Protein AF-A0A965M3N8-F1 (afdb_monomer_lite)

Sequence (313 aa):
MDSIKENFLVLLLSALACWLVLGLQQLGVPPVPASGLITFVLVVTLSFLNIGSACGPGIMCGSFAGMTLLSDLLPNVPGPTFSLKWVAASLCLSFTAGGVYLLIQLLSAKYPRRMLNGYGGKLGATAFLASLLCTLMTSPFLVGGPDPITVAIQDFIHSPSFGLSLNAFAMSMVASATGAVIPLFFAGKELFLIPLPLRQNSIYQLTANSRVIGTALWGLCVGGPLLLIPQVGGVMASSWYMGTFVSMTALELSSPLMFRLLAGLMAPWVLMLLRIPFDGLGGLLGLAALLSVCVVRRMESLWPQNRQFFYRL

pLDDT: mean 81.98, std 15.73, range [37.0, 97.56]

Structure (mmCIF, N/CA/C/O backbone):
data_AF-A0A965M3N8-F1
#
_entry.id   AF-A0A965M3N8-F1
#
loop_
_atom_site.group_PDB
_atom_site.id
_atom_site.type_symbol
_atom_site.label_atom_id
_atom_site.label_alt_id
_atom_site.label_comp_id
_atom_site.label_asym_id
_atom_site.label_entity_id
_atom_site.label_seq_id
_atom_site.pdbx_PDB_ins_code
_atom_site.Cartn_x
_atom_site.Cartn_y
_atom_site.Cartn_z
_atom_site.occupancy
_atom_site.B_iso_or_equiv
_atom_site.auth_seq_id
_atom_site.auth_comp_id
_atom_site.auth_asym_id
_atom_site.auth_atom_id
_atom_site.pdbx_PDB_model_num
ATOM 1 N N . MET A 1 1 ? -31.272 6.971 -6.627 1.00 47.53 1 MET A N 1
ATOM 2 C CA . MET A 1 1 ? -30.418 7.505 -7.714 1.00 47.53 1 MET A CA 1
ATOM 3 C C . MET A 1 1 ? -29.057 7.991 -7.216 1.00 47.53 1 MET A C 1
ATOM 5 O O . MET A 1 1 ? -28.115 7.955 -7.998 1.00 47.53 1 MET A O 1
ATOM 9 N N . ASP A 1 2 ? -28.911 8.360 -5.939 1.00 68.31 2 ASP A N 1
ATOM 10 C CA . ASP A 1 2 ? -27.661 8.952 -5.428 1.00 68.31 2 ASP A CA 1
ATOM 11 C C . ASP A 1 2 ? -26.503 7.952 -5.270 1.00 68.31 2 ASP A C 1
ATOM 13 O O . ASP A 1 2 ? -25.370 8.274 -5.611 1.00 68.31 2 ASP A O 1
ATOM 17 N N . SER A 1 3 ? -26.788 6.696 -4.902 1.00 77.31 3 SER A N 1
ATOM 18 C CA . SER A 1 3 ? -25.748 5.663 -4.736 1.00 77.31 3 SER A CA 1
ATOM 19 C C . SER A 1 3 ? -25.010 5.306 -6.037 1.00 77.31 3 SER A C 1
ATOM 21 O O . SER A 1 3 ? -23.814 5.039 -6.007 1.00 77.31 3 SER A O 1
ATOM 23 N N . ILE A 1 4 ? -25.678 5.338 -7.198 1.00 82.69 4 ILE A N 1
ATOM 24 C CA . ILE A 1 4 ? -25.029 5.020 -8.485 1.00 82.69 4 ILE A CA 1
ATOM 25 C C . ILE A 1 4 ? -24.039 6.123 -8.871 1.00 82.69 4 ILE A C 1
ATOM 27 O O . ILE A 1 4 ? -22.923 5.824 -9.292 1.00 82.69 4 ILE A O 1
ATOM 31 N N . LYS A 1 5 ? -24.431 7.393 -8.695 1.00 85.19 5 LYS A N 1
ATOM 32 C CA . LYS A 1 5 ? -23.559 8.544 -8.966 1.00 85.19 5 LYS A CA 1
ATOM 33 C C . LYS A 1 5 ? -22.337 8.542 -8.047 1.00 85.19 5 LYS A C 1
ATOM 35 O O . LYS A 1 5 ? -21.231 8.785 -8.517 1.00 85.19 5 LYS A O 1
ATOM 40 N N . GLU A 1 6 ? -22.530 8.224 -6.768 1.00 84.31 6 GLU A N 1
ATOM 41 C CA . GLU A 1 6 ? -21.439 8.133 -5.795 1.00 84.31 6 GLU A CA 1
ATOM 42 C C . GLU A 1 6 ? -20.470 6.987 -6.122 1.00 84.31 6 GLU A C 1
ATOM 44 O O . GLU A 1 6 ? -19.261 7.204 -6.172 1.00 84.31 6 GLU A O 1
ATOM 49 N N . ASN A 1 7 ? -20.984 5.797 -6.448 1.00 88.75 7 ASN A N 1
ATOM 50 C CA . ASN A 1 7 ? -20.148 4.663 -6.852 1.00 88.75 7 ASN A CA 1
ATOM 51 C C . ASN A 1 7 ? -19.337 4.980 -8.117 1.00 88.75 7 ASN A C 1
ATOM 53 O O . ASN A 1 7 ? -18.146 4.682 -8.186 1.00 88.75 7 ASN A O 1
ATOM 57 N N . PHE A 1 8 ? -19.966 5.617 -9.108 1.00 90.44 8 PHE A N 1
ATOM 58 C CA . PHE A 1 8 ? -19.284 6.018 -10.336 1.00 90.44 8 PHE A CA 1
ATOM 59 C C . PHE A 1 8 ? -18.170 7.037 -10.064 1.00 90.44 8 PHE A C 1
ATOM 61 O O . PHE A 1 8 ? -17.061 6.892 -10.575 1.00 90.44 8 PHE A O 1
ATOM 68 N N . LEU A 1 9 ? -18.430 8.024 -9.201 1.00 90.62 9 LEU A N 1
ATOM 69 C CA . LEU A 1 9 ? -17.431 9.006 -8.787 1.00 90.62 9 LEU A CA 1
ATOM 70 C C . LEU A 1 9 ? -16.237 8.345 -8.081 1.00 90.62 9 LEU A C 1
ATOM 72 O O . LEU A 1 9 ? -15.091 8.647 -8.406 1.00 90.62 9 LEU A O 1
ATOM 76 N N . VAL A 1 10 ? -16.490 7.419 -7.154 1.00 89.75 10 VAL A N 1
ATOM 77 C CA . VAL A 1 10 ? -15.442 6.665 -6.447 1.00 89.75 10 VAL A CA 1
ATOM 78 C C . VAL A 1 10 ? -14.573 5.867 -7.419 1.00 89.75 10 VAL A C 1
ATOM 80 O O . VAL A 1 10 ? -13.349 5.877 -7.288 1.00 89.75 10 VAL A O 1
ATOM 83 N N . LEU A 1 11 ? -15.184 5.208 -8.408 1.00 93.06 11 LEU A N 1
ATOM 84 C CA . LEU A 1 11 ? -14.458 4.468 -9.440 1.00 93.06 11 LEU A CA 1
ATOM 85 C C . LEU A 1 11 ? -13.547 5.389 -10.255 1.00 93.06 11 LEU A C 1
ATOM 87 O O . LEU A 1 11 ? -12.372 5.070 -10.429 1.00 93.06 11 LEU A O 1
ATOM 91 N N . LEU A 1 12 ? -14.053 6.546 -10.695 1.00 93.62 12 LEU A N 1
ATOM 92 C CA . LEU A 1 12 ? -13.258 7.519 -11.446 1.00 93.62 12 LEU A CA 1
ATOM 93 C C . LEU A 1 12 ? -12.111 8.104 -10.616 1.00 93.62 12 LEU A C 1
ATOM 95 O O . LEU A 1 12 ? -10.997 8.227 -11.116 1.00 93.62 12 LEU A O 1
ATOM 99 N N . LEU A 1 13 ? -12.357 8.440 -9.349 1.00 93.81 13 LEU A N 1
ATOM 100 C CA . LEU A 1 13 ? -11.330 8.986 -8.458 1.00 93.81 13 LEU A CA 1
ATOM 101 C C . LEU A 1 13 ? -10.254 7.953 -8.110 1.00 93.81 13 LEU A C 1
ATOM 103 O O . LEU A 1 13 ? -9.077 8.297 -8.043 1.00 93.81 13 LEU A O 1
ATOM 107 N N . SER A 1 14 ? -10.644 6.691 -7.918 1.00 94.75 14 SER A N 1
ATOM 108 C CA . SER A 1 14 ? -9.704 5.585 -7.721 1.00 94.75 14 SER A CA 1
ATOM 109 C C . SER A 1 14 ? -8.834 5.375 -8.964 1.00 94.75 14 SER A C 1
ATOM 111 O O . SER A 1 14 ? -7.608 5.309 -8.857 1.00 94.75 14 SER A O 1
ATOM 113 N N . ALA A 1 15 ? -9.448 5.376 -10.151 1.00 95.06 15 ALA A N 1
ATOM 114 C CA . ALA A 1 15 ? -8.732 5.270 -11.416 1.00 95.06 15 ALA A CA 1
ATOM 115 C C . ALA A 1 15 ? -7.767 6.449 -11.633 1.00 95.06 15 ALA A C 1
ATOM 117 O O . ALA A 1 15 ? -6.603 6.238 -11.968 1.00 95.06 15 ALA A O 1
ATOM 118 N N . LEU A 1 16 ? -8.213 7.681 -11.366 1.00 95.75 16 LEU A N 1
ATOM 119 C CA . LEU A 1 16 ? -7.374 8.877 -11.446 1.00 95.75 16 LEU A CA 1
ATOM 120 C C . LEU A 1 16 ? -6.175 8.789 -10.494 1.00 95.75 16 LEU A C 1
ATOM 122 O O . LEU A 1 16 ? -5.049 9.062 -10.901 1.00 95.75 16 LEU A O 1
ATOM 126 N N . ALA A 1 17 ? -6.399 8.382 -9.242 1.00 96.56 17 ALA A N 1
ATOM 127 C CA . ALA A 1 17 ? -5.333 8.236 -8.257 1.00 96.56 17 ALA A CA 1
ATOM 128 C C . ALA A 1 17 ? -4.289 7.199 -8.696 1.00 96.56 17 ALA A C 1
ATOM 130 O O . ALA A 1 17 ? -3.091 7.470 -8.626 1.00 96.56 17 ALA A O 1
ATOM 131 N N . CYS A 1 18 ? -4.735 6.044 -9.198 1.00 96.50 18 CYS A N 1
ATOM 132 C CA . CYS A 1 18 ? -3.856 5.010 -9.742 1.00 96.50 18 CYS A CA 1
ATOM 133 C C . CYS A 1 18 ? -3.004 5.551 -10.895 1.00 96.50 18 CYS A C 1
ATOM 135 O O . CYS A 1 18 ? -1.777 5.439 -10.877 1.00 96.50 18 CYS A O 1
ATOM 137 N N . TRP A 1 19 ? -3.649 6.190 -11.872 1.00 94.19 19 TRP A N 1
ATOM 138 C CA . TRP A 1 19 ? -2.983 6.704 -13.062 1.00 94.19 19 TRP A CA 1
ATOM 139 C C . TRP A 1 19 ? -1.952 7.795 -12.743 1.00 94.19 19 TRP A C 1
ATOM 141 O O . TRP A 1 19 ? -0.842 7.773 -13.274 1.00 94.19 19 TRP A O 1
ATOM 151 N N . LEU A 1 20 ? -2.271 8.704 -11.816 1.00 95.44 20 LEU A N 1
ATOM 152 C CA . LEU A 1 20 ? -1.343 9.746 -11.370 1.00 95.44 20 LEU A CA 1
ATOM 153 C C . LEU A 1 20 ? -0.122 9.170 -10.641 1.00 95.44 20 LEU A C 1
ATOM 155 O O . LEU A 1 20 ? 0.991 9.644 -10.862 1.00 95.44 20 LEU A O 1
ATOM 159 N N . VAL A 1 21 ? -0.298 8.140 -9.804 1.00 95.25 21 VAL A N 1
ATOM 160 C CA . VAL A 1 21 ? 0.832 7.480 -9.125 1.00 95.25 21 VAL A CA 1
ATOM 161 C C . VAL A 1 21 ? 1.751 6.785 -10.131 1.00 95.25 21 VAL A C 1
ATOM 163 O O . VAL A 1 21 ? 2.969 6.930 -10.027 1.00 95.25 21 VAL A O 1
ATOM 166 N N . LEU A 1 22 ? 1.189 6.095 -11.129 1.00 92.00 22 LEU A N 1
ATOM 167 C CA . LEU A 1 22 ? 1.971 5.510 -12.223 1.00 92.00 22 LEU A CA 1
ATOM 168 C C . LEU A 1 22 ? 2.739 6.590 -12.996 1.00 92.00 22 LEU A C 1
ATOM 170 O O . LEU A 1 22 ? 3.921 6.413 -13.284 1.00 92.00 22 LEU A O 1
ATOM 174 N N . GLY A 1 23 ? 2.096 7.726 -13.285 1.00 90.50 23 GLY A N 1
ATOM 175 C CA . GLY A 1 23 ? 2.729 8.871 -13.943 1.00 90.50 23 GLY A CA 1
ATOM 176 C C . GLY A 1 23 ? 3.897 9.454 -13.142 1.00 90.50 23 GLY A C 1
ATOM 177 O O . GLY A 1 23 ? 4.969 9.673 -13.700 1.00 90.50 23 GLY A O 1
ATOM 178 N N . LEU A 1 24 ? 3.740 9.643 -11.826 1.00 91.81 24 LEU A N 1
ATOM 179 C CA . LEU A 1 24 ? 4.826 10.119 -10.958 1.00 91.81 24 LEU A CA 1
ATOM 180 C C . LEU A 1 24 ? 6.006 9.143 -10.898 1.00 91.81 24 LEU A C 1
ATOM 182 O O . LEU A 1 24 ? 7.155 9.581 -10.865 1.00 91.81 24 LEU A O 1
ATOM 186 N N . GLN A 1 25 ? 5.747 7.836 -10.927 1.00 90.31 25 GLN A N 1
ATOM 187 C CA . GLN A 1 25 ? 6.821 6.843 -10.993 1.00 90.31 25 GLN A CA 1
ATOM 188 C C . GLN A 1 25 ? 7.614 6.929 -12.297 1.00 90.31 25 GLN A C 1
ATOM 190 O O . GLN A 1 25 ? 8.834 6.791 -12.263 1.00 90.31 25 GLN A O 1
ATOM 195 N N . GLN A 1 26 ? 6.966 7.238 -13.427 1.00 85.62 26 GLN A N 1
ATOM 196 C CA . GLN A 1 26 ? 7.683 7.502 -14.685 1.00 85.62 26 GLN A CA 1
ATOM 197 C C . GLN A 1 26 ? 8.581 8.745 -14.602 1.00 85.62 26 GLN A C 1
ATOM 199 O O . GLN A 1 26 ? 9.580 8.829 -15.310 1.00 85.62 26 GLN A O 1
ATOM 204 N N . LEU A 1 27 ? 8.259 9.692 -13.716 1.00 88.19 27 LEU A N 1
ATOM 205 C CA . LEU A 1 27 ? 9.095 10.859 -13.420 1.00 88.19 27 LEU A CA 1
ATOM 206 C C . LEU A 1 27 ? 10.199 10.564 -12.386 1.00 88.19 27 LEU A C 1
ATOM 208 O O . LEU A 1 27 ? 10.888 11.483 -11.949 1.00 88.19 27 LEU A O 1
ATOM 212 N N . GLY A 1 28 ? 10.372 9.302 -11.978 1.00 87.56 28 GLY A N 1
ATOM 213 C CA . GLY A 1 28 ? 11.402 8.876 -11.028 1.00 87.56 28 GLY A CA 1
ATOM 214 C C . GLY A 1 28 ? 11.024 9.046 -9.556 1.00 87.56 28 GLY A C 1
ATOM 215 O O . GLY A 1 28 ? 11.871 8.851 -8.684 1.00 87.56 28 GLY A O 1
ATOM 216 N N . VAL A 1 29 ? 9.770 9.392 -9.245 1.00 89.31 29 VAL A N 1
ATOM 217 C CA . VAL A 1 29 ? 9.309 9.471 -7.853 1.00 89.31 29 VAL A CA 1
ATOM 218 C C . VAL A 1 29 ? 9.100 8.051 -7.309 1.00 89.31 29 VAL A C 1
ATOM 220 O O . VAL A 1 29 ? 8.338 7.287 -7.904 1.00 89.31 29 VAL A O 1
ATOM 223 N N . PRO A 1 30 ? 9.704 7.676 -6.166 1.00 89.00 30 PRO A N 1
ATOM 224 C CA . PRO A 1 30 ? 9.515 6.341 -5.604 1.00 89.00 30 PRO A CA 1
ATOM 225 C C . PRO A 1 30 ? 8.036 6.032 -5.275 1.00 89.00 30 PRO A C 1
ATOM 227 O O . PRO A 1 30 ? 7.276 6.949 -4.943 1.00 89.00 30 PRO A O 1
ATOM 230 N N . PRO A 1 31 ? 7.602 4.755 -5.284 1.00 89.44 31 PRO A N 1
ATOM 231 C CA . PRO A 1 31 ? 6.178 4.403 -5.184 1.00 89.44 31 PRO A CA 1
ATOM 232 C C . PRO A 1 31 ? 5.471 4.897 -3.911 1.00 89.44 31 PRO A C 1
ATOM 234 O O . PRO A 1 31 ? 4.352 5.408 -3.973 1.00 89.44 31 PRO A O 1
ATOM 237 N N . VAL A 1 32 ? 6.127 4.792 -2.749 1.00 90.00 32 VAL A N 1
ATOM 238 C CA . VAL A 1 32 ? 5.565 5.207 -1.449 1.00 90.00 32 VAL A CA 1
ATOM 239 C C . VAL A 1 32 ? 5.284 6.716 -1.384 1.00 90.00 32 VAL A C 1
ATOM 241 O O . VAL A 1 32 ? 4.132 7.078 -1.128 1.00 90.00 32 VAL A O 1
ATOM 244 N N . PRO A 1 33 ? 6.260 7.619 -1.628 1.00 89.44 33 PRO A N 1
ATOM 245 C CA . PRO A 1 33 ? 5.987 9.053 -1.628 1.00 89.44 33 PRO A CA 1
ATOM 246 C C . PRO A 1 33 ? 5.033 9.466 -2.755 1.00 89.44 33 PRO A C 1
ATOM 248 O O . PRO A 1 33 ? 4.209 10.347 -2.522 1.00 89.44 33 PRO A O 1
ATOM 251 N N . ALA A 1 34 ? 5.064 8.811 -3.925 1.00 91.44 34 ALA A N 1
ATOM 252 C CA . ALA A 1 34 ? 4.098 9.067 -4.995 1.00 91.44 34 ALA A CA 1
ATOM 253 C C . ALA A 1 34 ? 2.655 8.778 -4.538 1.00 91.44 34 ALA A C 1
ATOM 255 O O . ALA A 1 34 ? 1.784 9.643 -4.642 1.00 91.44 34 ALA A O 1
ATOM 256 N N . SER A 1 35 ? 2.406 7.597 -3.958 1.00 92.88 35 SER A N 1
ATOM 257 C CA . SER A 1 35 ? 1.087 7.236 -3.420 1.00 92.88 35 SER A CA 1
ATOM 258 C C . SER A 1 35 ? 0.654 8.157 -2.277 1.00 92.88 35 SER A C 1
ATOM 260 O O . SER A 1 35 ? -0.496 8.604 -2.250 1.00 92.88 35 SER A O 1
ATOM 262 N N . GLY A 1 36 ? 1.563 8.466 -1.345 1.00 91.06 36 GLY A N 1
ATOM 263 C CA . GLY A 1 36 ? 1.293 9.382 -0.234 1.00 91.06 36 GLY A CA 1
ATOM 264 C C . GLY A 1 36 ? 0.896 10.779 -0.716 1.00 91.06 36 GLY A C 1
ATOM 265 O O . GLY A 1 36 ? -0.128 11.305 -0.283 1.00 91.06 36 GLY A O 1
ATOM 266 N N . LEU A 1 37 ? 1.649 11.341 -1.667 1.00 92.31 37 LEU A N 1
ATOM 267 C CA . LEU A 1 37 ? 1.391 12.659 -2.244 1.00 92.31 37 LEU A CA 1
ATOM 268 C C . LEU A 1 37 ? 0.038 12.716 -2.961 1.00 92.31 37 LEU A C 1
ATOM 270 O O . LEU A 1 37 ? -0.777 13.580 -2.647 1.00 92.31 37 LEU A O 1
ATOM 274 N N . ILE A 1 38 ? -0.223 11.786 -3.887 1.00 95.12 38 ILE A N 1
ATOM 275 C CA . ILE A 1 38 ? -1.474 11.772 -4.661 1.00 95.12 38 ILE A CA 1
ATOM 276 C C . ILE A 1 38 ? -2.685 11.576 -3.751 1.00 95.12 38 ILE A C 1
ATOM 278 O O . ILE A 1 38 ? -3.679 12.289 -3.892 1.00 95.12 38 ILE A O 1
ATOM 282 N N . THR A 1 39 ? -2.594 10.665 -2.778 1.00 93.06 39 THR A N 1
ATOM 283 C CA . THR A 1 39 ? -3.678 10.455 -1.808 1.00 93.06 39 THR A CA 1
ATOM 284 C C . THR A 1 39 ? -3.937 11.714 -0.996 1.00 93.06 39 THR A C 1
ATOM 286 O O . THR A 1 39 ? -5.085 12.132 -0.864 1.00 93.06 39 THR A O 1
ATOM 289 N N . PHE A 1 40 ? -2.881 12.334 -0.465 1.00 90.38 40 PHE A N 1
ATOM 290 C CA . PHE A 1 40 ? -3.011 13.543 0.338 1.00 90.38 40 PHE A CA 1
ATOM 291 C C . PHE A 1 40 ? -3.656 14.673 -0.468 1.00 90.38 40 PHE A C 1
ATOM 293 O O . PHE A 1 40 ? -4.681 15.204 -0.048 1.00 90.38 40 PHE A O 1
ATOM 300 N N . VAL A 1 41 ? -3.112 14.985 -1.649 1.00 91.88 41 VAL A N 1
ATOM 301 C CA . VAL A 1 41 ? -3.611 16.066 -2.510 1.00 91.88 41 VAL A CA 1
ATOM 302 C C . VAL A 1 41 ? -5.073 15.831 -2.882 1.00 91.88 41 VAL A C 1
ATOM 304 O O . VAL A 1 41 ? -5.906 16.689 -2.607 1.00 91.88 41 VAL A O 1
ATOM 307 N N . LEU A 1 42 ? -5.421 14.663 -3.432 1.00 91.81 42 LEU A N 1
ATOM 308 C CA . LEU A 1 42 ? -6.787 14.410 -3.898 1.00 91.81 42 LEU A CA 1
ATOM 309 C C . LEU A 1 42 ? -7.810 14.425 -2.755 1.00 91.81 42 LEU A C 1
ATOM 311 O O . LEU A 1 42 ? -8.871 15.032 -2.894 1.00 91.81 42 LEU A O 1
ATOM 315 N N . VAL A 1 43 ? -7.510 13.792 -1.616 1.00 88.00 43 VAL A N 1
ATOM 316 C CA . VAL A 1 43 ? -8.464 13.724 -0.495 1.00 88.00 43 VAL A CA 1
ATOM 317 C C . VAL A 1 43 ? -8.633 15.086 0.176 1.00 88.00 43 VAL A C 1
ATOM 319 O O . VAL A 1 43 ? -9.756 15.454 0.531 1.00 88.00 43 VAL A O 1
ATOM 322 N N . VAL A 1 44 ? -7.557 15.868 0.304 1.00 85.81 44 VAL A N 1
ATOM 323 C CA . VAL A 1 44 ? -7.627 17.239 0.826 1.00 85.81 44 VAL A CA 1
ATOM 324 C C . VAL A 1 44 ? -8.403 18.144 -0.132 1.00 85.81 44 VAL A C 1
ATOM 326 O O . VAL A 1 44 ? -9.324 18.832 0.308 1.00 85.81 44 VAL A O 1
ATOM 329 N N . THR A 1 45 ? -8.119 18.100 -1.438 1.00 87.00 45 THR A N 1
ATOM 330 C CA . THR A 1 45 ? -8.853 18.883 -2.445 1.00 87.00 45 THR A CA 1
ATOM 331 C C . THR A 1 45 ? -10.344 18.554 -2.438 1.00 87.00 45 THR A C 1
ATOM 333 O O . THR A 1 45 ? -11.163 19.467 -2.382 1.00 87.00 45 THR A O 1
ATOM 336 N N . LEU A 1 46 ? -10.725 17.273 -2.423 1.00 84.62 46 LEU A N 1
ATOM 337 C CA . LEU A 1 46 ? -12.140 16.886 -2.354 1.00 84.62 46 LEU A CA 1
ATOM 338 C C . LEU A 1 46 ? -12.809 17.320 -1.051 1.00 84.62 46 LEU A C 1
ATOM 340 O O . LEU A 1 46 ? -13.977 17.708 -1.064 1.00 84.62 46 LEU A O 1
ATOM 344 N N . SER A 1 47 ? -12.067 17.296 0.057 1.00 79.69 47 SER A N 1
ATOM 345 C CA . SER A 1 47 ? -12.558 17.787 1.345 1.00 79.69 47 SER A CA 1
ATOM 346 C C . SER A 1 47 ? -12.832 19.293 1.306 1.00 79.69 47 SER A C 1
ATOM 348 O O . SER A 1 47 ? -13.868 19.724 1.805 1.00 79.69 47 SER A O 1
ATOM 350 N N . PHE A 1 48 ? -11.964 20.085 0.665 1.00 79.94 48 PHE A N 1
ATOM 351 C CA . PHE A 1 48 ? -12.185 21.522 0.456 1.00 79.94 48 PHE A CA 1
ATOM 352 C C . PHE A 1 48 ? -13.339 21.819 -0.504 1.00 79.94 48 PHE A C 1
ATOM 354 O O . PHE A 1 48 ? -14.120 22.735 -0.259 1.00 79.94 48 PHE A O 1
ATOM 361 N N . LEU A 1 49 ? -13.466 21.041 -1.581 1.00 81.25 49 LEU A N 1
ATOM 362 C CA . LEU A 1 49 ? -14.549 21.190 -2.557 1.00 81.25 49 LEU A CA 1
ATOM 363 C C . LEU A 1 49 ? -15.889 20.622 -2.059 1.00 81.25 49 LEU A C 1
ATOM 365 O O . LEU A 1 49 ? -16.907 20.789 -2.726 1.00 81.25 49 LEU A O 1
ATOM 369 N N . ASN A 1 50 ? -15.899 19.957 -0.899 1.00 73.50 50 ASN A N 1
ATOM 370 C CA . ASN A 1 50 ? -17.054 19.269 -0.325 1.00 73.50 50 ASN A CA 1
ATOM 371 C C . ASN A 1 50 ? -17.689 18.238 -1.286 1.00 73.50 50 ASN A C 1
ATOM 373 O O . ASN A 1 50 ? -18.909 18.067 -1.333 1.00 73.50 50 ASN A O 1
ATOM 377 N N . ILE A 1 51 ? -16.852 17.555 -2.075 1.00 70.69 51 ILE A N 1
ATOM 378 C CA . ILE A 1 51 ? -17.279 16.559 -3.064 1.00 70.69 51 ILE A CA 1
ATOM 379 C C . ILE A 1 51 ? -17.084 15.157 -2.483 1.00 70.69 51 ILE A C 1
ATOM 381 O O . ILE A 1 51 ? -15.957 14.735 -2.243 1.00 70.69 51 ILE A O 1
ATOM 385 N N . GLY A 1 52 ? -18.188 14.421 -2.317 1.00 59.50 52 GLY A N 1
ATOM 386 C CA . GLY A 1 52 ? -18.193 12.988 -2.003 1.00 59.50 52 GLY A CA 1
ATOM 387 C C . GLY A 1 52 ? -17.589 12.649 -0.636 1.00 59.50 52 GLY A C 1
ATOM 388 O O . GLY A 1 52 ? -16.396 12.375 -0.517 1.00 59.50 52 GLY A O 1
ATOM 389 N N . SER A 1 53 ? -18.423 12.578 0.404 1.00 59.50 53 SER A N 1
ATOM 390 C CA . SER A 1 53 ? -17.967 12.425 1.794 1.00 59.50 53 SER A CA 1
ATOM 391 C C . SER A 1 53 ? -17.271 11.090 2.121 1.00 59.50 53 SER A C 1
ATOM 393 O O . SER A 1 53 ? -16.671 10.979 3.188 1.00 59.50 53 SER A O 1
ATOM 395 N N . ALA A 1 54 ? -17.265 10.105 1.212 1.00 66.50 54 ALA A N 1
ATOM 396 C CA . ALA A 1 54 ? -16.662 8.781 1.415 1.00 66.50 54 ALA A CA 1
ATOM 397 C C . ALA A 1 54 ? -15.642 8.347 0.335 1.00 66.50 54 ALA A C 1
ATOM 399 O O . ALA A 1 54 ? -15.343 7.158 0.212 1.00 66.50 54 ALA A O 1
ATOM 400 N N . CYS A 1 55 ? -15.078 9.279 -0.446 1.00 84.00 55 CYS A N 1
ATOM 401 C CA . CYS A 1 55 ? -14.189 8.918 -1.564 1.00 84.00 55 CYS A CA 1
ATOM 402 C C . CYS A 1 55 ? -12.735 8.603 -1.163 1.00 84.00 55 CYS A C 1
ATOM 404 O O . CYS A 1 55 ? -12.019 7.960 -1.932 1.00 84.00 55 CYS A O 1
ATOM 406 N N . GLY A 1 56 ? -12.281 9.020 0.027 1.00 88.06 56 GLY A N 1
ATOM 407 C CA . GLY A 1 56 ? -10.879 8.889 0.443 1.00 88.06 56 GLY A CA 1
ATOM 408 C C . GLY A 1 56 ? -10.332 7.458 0.423 1.00 88.06 56 GLY A C 1
ATOM 409 O O . GLY A 1 56 ? -9.270 7.237 -0.161 1.00 88.06 56 GLY A O 1
ATOM 410 N N . PRO A 1 57 ? -11.043 6.458 0.974 1.00 89.06 57 PRO A N 1
ATOM 411 C CA . PRO A 1 57 ? -10.593 5.069 0.908 1.00 89.06 57 PRO A CA 1
ATOM 412 C C . PRO A 1 57 ? -10.484 4.526 -0.527 1.00 89.06 57 PRO A C 1
ATOM 414 O O . PRO A 1 57 ? -9.580 3.741 -0.807 1.00 89.06 57 PRO A O 1
ATOM 417 N N . GLY A 1 58 ? -11.354 4.971 -1.443 1.00 91.19 58 GLY A N 1
ATOM 418 C CA . GLY A 1 58 ? -11.290 4.608 -2.863 1.00 91.19 58 GLY A CA 1
ATOM 419 C C . GLY A 1 58 ? -10.071 5.207 -3.570 1.00 91.19 58 GLY A C 1
ATOM 420 O O . GLY A 1 58 ? -9.386 4.504 -4.315 1.00 91.19 58 GLY A O 1
ATOM 421 N N . ILE A 1 59 ? -9.749 6.473 -3.272 1.00 94.38 59 ILE A N 1
ATOM 422 C CA . ILE A 1 59 ? -8.527 7.146 -3.747 1.00 94.38 59 ILE A CA 1
ATOM 423 C C . ILE A 1 59 ? -7.281 6.423 -3.246 1.00 94.38 59 ILE A C 1
ATOM 425 O O . ILE A 1 59 ? -6.406 6.108 -4.044 1.00 94.38 59 ILE A O 1
ATOM 429 N N . MET A 1 60 ? -7.221 6.119 -1.949 1.00 93.06 60 MET A N 1
ATOM 430 C CA . MET A 1 60 ? -6.088 5.412 -1.348 1.00 93.06 60 MET A CA 1
ATOM 431 C C . MET A 1 60 ? -5.926 3.995 -1.920 1.00 93.06 60 MET A C 1
ATOM 433 O O . MET A 1 60 ? -4.814 3.531 -2.146 1.00 93.06 60 MET A O 1
ATOM 437 N N . CYS A 1 61 ? -7.030 3.292 -2.193 1.00 94.56 61 CYS A N 1
ATOM 438 C CA . CYS A 1 61 ? -6.971 1.992 -2.862 1.00 94.56 61 CYS A CA 1
ATOM 439 C C . CYS A 1 61 ? -6.394 2.119 -4.284 1.00 94.56 61 CYS A C 1
ATOM 441 O O . CYS A 1 61 ? -5.498 1.363 -4.656 1.00 94.56 61 CYS A O 1
ATOM 443 N N . GLY A 1 62 ? -6.847 3.123 -5.042 1.00 96.12 62 GLY A N 1
ATOM 444 C CA . GLY A 1 62 ? -6.332 3.419 -6.378 1.00 96.12 62 GLY A CA 1
ATOM 445 C C . GLY A 1 62 ? -4.850 3.790 -6.366 1.00 96.12 62 GLY A C 1
ATOM 446 O O . GLY A 1 62 ? -4.064 3.224 -7.121 1.00 96.12 62 GLY A O 1
ATOM 447 N N . SER A 1 63 ? -4.434 4.673 -5.456 1.00 96.56 63 SER A N 1
ATOM 448 C CA . SER A 1 63 ? -3.032 5.079 -5.322 1.00 96.56 63 SER A CA 1
ATOM 449 C C . SER A 1 63 ? -2.121 3.896 -4.973 1.00 96.56 63 SER A C 1
ATOM 451 O O . SER A 1 63 ? -1.007 3.814 -5.485 1.00 96.56 63 SER A O 1
ATOM 453 N N . PHE A 1 64 ? -2.595 2.948 -4.154 1.00 95.50 64 PHE A N 1
ATOM 454 C CA . PHE A 1 64 ? -1.849 1.730 -3.838 1.00 95.50 64 PHE A CA 1
ATOM 455 C C . PHE A 1 64 ? -1.726 0.780 -5.016 1.00 95.50 64 PHE A C 1
ATOM 457 O O . PHE A 1 64 ? -0.655 0.205 -5.192 1.00 95.50 64 PHE A O 1
ATOM 464 N N . ALA A 1 65 ? -2.778 0.622 -5.820 1.00 95.88 65 ALA A N 1
ATOM 465 C CA . ALA A 1 65 ? -2.694 -0.159 -7.051 1.00 95.88 65 ALA A CA 1
ATOM 466 C C . ALA A 1 65 ? -1.699 0.492 -8.023 1.00 95.88 65 ALA A C 1
ATOM 468 O O . ALA A 1 65 ? -0.877 -0.195 -8.625 1.00 95.88 65 ALA A O 1
ATOM 469 N N . GLY A 1 66 ? -1.678 1.827 -8.070 1.00 94.31 66 GLY A N 1
ATOM 470 C CA . GLY A 1 66 ? -0.710 2.602 -8.840 1.00 94.31 66 GLY A CA 1
ATOM 471 C C . GLY A 1 66 ? 0.747 2.407 -8.413 1.00 94.31 66 GLY A C 1
ATOM 472 O O . GLY A 1 66 ? 1.632 2.711 -9.200 1.00 94.31 66 GLY A O 1
ATOM 473 N N . MET A 1 67 ? 1.029 1.857 -7.222 1.00 93.69 67 MET A N 1
ATOM 474 C CA . MET A 1 67 ? 2.389 1.459 -6.815 1.00 93.69 67 MET A CA 1
ATOM 475 C C . MET A 1 67 ? 2.925 0.233 -7.571 1.00 93.69 67 MET A C 1
ATOM 477 O O . MET A 1 67 ? 4.051 -0.177 -7.308 1.00 93.69 67 MET A O 1
ATOM 481 N N . THR A 1 68 ? 2.129 -0.363 -8.465 1.00 92.88 68 THR A N 1
ATOM 482 C CA . THR A 1 68 ? 2.570 -1.481 -9.302 1.00 92.88 68 THR A CA 1
ATOM 483 C C . THR A 1 68 ? 3.664 -1.032 -10.260 1.00 92.88 68 THR A C 1
ATOM 485 O O . THR A 1 68 ? 3.465 -0.085 -11.024 1.00 92.88 68 THR A O 1
ATOM 488 N N . LEU A 1 69 ? 4.798 -1.730 -10.258 1.00 87.69 69 LEU A N 1
ATOM 489 C CA . LEU A 1 69 ? 5.862 -1.496 -11.222 1.00 87.69 69 LEU A CA 1
ATOM 490 C C . LEU A 1 69 ? 5.389 -1.962 -12.598 1.00 87.69 69 LEU A C 1
ATOM 492 O O . LEU A 1 69 ? 5.163 -3.144 -12.845 1.00 87.69 69 LEU A O 1
ATOM 496 N N . LEU A 1 70 ? 5.217 -1.018 -13.525 1.00 77.44 70 LEU A N 1
ATOM 497 C CA . LEU A 1 70 ? 4.703 -1.354 -14.853 1.00 77.44 70 LEU A CA 1
ATOM 498 C C . LEU A 1 70 ? 5.692 -2.197 -15.681 1.00 77.44 70 LEU A C 1
ATOM 500 O O . LEU A 1 70 ? 5.277 -2.826 -16.651 1.00 77.44 70 LEU A O 1
ATOM 504 N N . SER A 1 71 ? 6.972 -2.246 -15.288 1.00 72.06 71 SER A N 1
ATOM 505 C CA . SER A 1 71 ? 7.946 -3.215 -15.810 1.00 72.06 71 SER A CA 1
ATOM 506 C C . SER A 1 71 ? 7.466 -4.651 -15.638 1.00 72.06 71 SER A C 1
ATOM 508 O O . SER A 1 71 ? 7.679 -5.469 -16.523 1.00 72.06 71 SER A O 1
ATOM 510 N N . ASP A 1 72 ? 6.755 -4.937 -14.551 1.00 68.94 72 ASP A N 1
ATOM 511 C CA . ASP A 1 72 ? 6.317 -6.291 -14.215 1.00 68.94 72 ASP A CA 1
ATOM 512 C C . ASP A 1 72 ? 5.039 -6.648 -14.986 1.00 68.94 72 ASP A C 1
ATOM 514 O O . ASP A 1 72 ? 4.790 -7.805 -15.316 1.00 68.94 72 ASP A O 1
ATOM 518 N N . LEU A 1 73 ? 4.255 -5.629 -15.356 1.00 67.19 73 LEU A N 1
ATOM 519 C CA . LEU A 1 73 ? 3.092 -5.758 -16.236 1.00 67.19 73 LEU A CA 1
ATOM 520 C C . LEU A 1 73 ? 3.474 -5.855 -17.723 1.00 67.19 73 LEU A C 1
ATOM 522 O O . LEU A 1 73 ? 2.708 -6.411 -18.512 1.00 67.19 73 LEU A O 1
ATOM 526 N N . LEU A 1 74 ? 4.628 -5.305 -18.119 1.00 70.94 74 LEU A N 1
ATOM 527 C CA . LEU A 1 74 ? 5.105 -5.229 -19.506 1.00 70.94 74 LEU A CA 1
ATOM 528 C C . LEU A 1 74 ? 6.616 -5.558 -19.627 1.00 70.94 74 LEU A C 1
ATOM 530 O O . LEU A 1 74 ? 7.366 -4.745 -20.175 1.00 70.94 74 LEU A O 1
ATOM 534 N N . PRO A 1 75 ? 7.085 -6.747 -19.195 1.00 61.75 75 PRO A N 1
ATOM 535 C CA . PRO A 1 75 ? 8.520 -7.058 -19.083 1.00 61.75 75 PRO A CA 1
ATOM 536 C C . PRO A 1 75 ? 9.269 -7.080 -20.425 1.00 61.75 75 PRO A C 1
ATOM 538 O O . PRO A 1 75 ? 10.482 -6.905 -20.459 1.00 61.75 75 PRO A O 1
ATOM 541 N N . ASN A 1 76 ? 8.550 -7.218 -21.544 1.00 57.84 76 ASN A N 1
ATOM 542 C CA . ASN A 1 76 ? 9.119 -7.336 -22.892 1.00 57.84 76 ASN A CA 1
ATOM 543 C C . ASN A 1 76 ? 8.778 -6.155 -23.814 1.00 57.84 76 ASN A C 1
ATOM 545 O O . ASN A 1 76 ? 8.734 -6.322 -25.034 1.00 57.84 76 ASN A O 1
ATOM 549 N N . VAL A 1 77 ? 8.478 -4.971 -23.272 1.00 55.03 77 VAL A N 1
ATOM 550 C CA . VAL A 1 77 ? 8.205 -3.782 -24.098 1.00 55.03 77 VAL A CA 1
ATOM 551 C C . VAL A 1 77 ? 9.400 -2.825 -24.054 1.00 55.03 77 VAL A C 1
ATOM 553 O O . VAL A 1 77 ? 9.388 -1.876 -23.271 1.00 55.03 77 VAL A O 1
ATOM 556 N N . PRO A 1 78 ? 10.429 -3.022 -24.905 1.00 46.25 78 PRO A N 1
ATOM 557 C CA . PRO A 1 78 ? 11.394 -1.970 -25.176 1.00 46.25 78 PRO A CA 1
ATOM 558 C C . PRO A 1 78 ? 10.662 -0.858 -25.931 1.00 46.25 78 PRO A C 1
ATOM 560 O O . PRO A 1 78 ? 10.151 -1.051 -27.035 1.00 46.25 78 PRO A O 1
ATOM 563 N N . GLY A 1 79 ? 10.548 0.310 -25.314 1.00 51.00 79 GLY A N 1
ATOM 564 C CA . GLY A 1 79 ? 9.865 1.442 -25.917 1.00 51.00 79 GLY A CA 1
ATOM 565 C C . GLY A 1 79 ? 9.906 2.675 -25.025 1.00 51.00 79 GLY A C 1
ATOM 566 O O . GLY A 1 79 ? 10.279 2.577 -23.855 1.00 51.00 79 GLY A O 1
ATOM 567 N N . PRO A 1 80 ? 9.532 3.847 -25.562 1.00 52.72 80 PRO A N 1
ATOM 568 C CA . PRO A 1 80 ? 9.424 5.055 -24.759 1.00 52.72 80 PRO A CA 1
ATOM 569 C C . PRO A 1 80 ? 8.431 4.833 -23.612 1.00 52.72 80 PRO A C 1
ATOM 571 O O . PRO A 1 80 ? 7.432 4.121 -23.769 1.00 52.72 80 PRO A O 1
ATOM 574 N N . THR A 1 81 ? 8.682 5.500 -22.486 1.00 62.66 81 THR A N 1
ATOM 575 C CA . THR A 1 81 ? 7.925 5.464 -21.217 1.00 62.66 81 THR A CA 1
ATOM 576 C C . THR A 1 81 ? 6.429 5.811 -21.337 1.00 62.66 81 THR A C 1
ATOM 578 O O . THR A 1 81 ? 5.700 5.742 -20.355 1.00 62.66 81 THR A O 1
ATOM 581 N N . PHE A 1 82 ? 5.936 6.098 -22.547 1.00 73.25 82 PHE A N 1
ATOM 582 C CA . PHE A 1 82 ? 4.542 6.402 -22.882 1.00 73.25 82 PHE A CA 1
ATOM 583 C C . PHE A 1 82 ? 4.071 5.696 -24.168 1.00 73.25 82 PHE A C 1
ATOM 585 O O . PHE A 1 82 ? 3.434 6.295 -25.034 1.00 73.25 82 PHE A O 1
ATOM 592 N N . SER A 1 83 ? 4.404 4.416 -24.342 1.00 79.81 83 SER A N 1
ATOM 593 C CA . SER A 1 83 ? 3.872 3.625 -25.463 1.00 79.81 83 SER A CA 1
ATOM 594 C C . SER A 1 83 ? 2.349 3.411 -25.358 1.00 79.81 83 SER A C 1
ATOM 596 O O . SER A 1 83 ? 1.772 3.446 -24.272 1.00 79.81 83 SER A O 1
ATOM 598 N N . LEU A 1 84 ? 1.676 3.102 -26.475 1.00 82.62 84 LEU A N 1
ATOM 599 C CA . LEU A 1 84 ? 0.245 2.747 -26.469 1.00 82.62 84 LEU A CA 1
ATOM 600 C C . LEU A 1 84 ? -0.052 1.569 -25.518 1.00 82.62 84 LEU A C 1
ATOM 602 O O . LEU A 1 84 ? -1.084 1.552 -24.852 1.00 82.62 84 LEU A O 1
ATOM 606 N N . LYS A 1 85 ? 0.880 0.609 -25.412 1.00 80.44 85 LYS A N 1
ATOM 607 C CA . LYS A 1 85 ? 0.785 -0.525 -24.479 1.00 80.44 85 LYS A CA 1
ATOM 608 C C . LYS A 1 85 ? 0.825 -0.063 -23.021 1.00 80.44 85 LYS A C 1
ATOM 610 O O . LYS A 1 85 ? 0.032 -0.548 -22.220 1.00 80.44 85 LYS A O 1
ATOM 615 N N . TRP A 1 86 ? 1.692 0.900 -22.695 1.00 82.75 86 TRP A N 1
ATOM 616 C CA . TRP A 1 86 ? 1.755 1.522 -21.367 1.00 82.75 86 TRP A CA 1
ATOM 617 C C . TRP A 1 86 ? 0.427 2.199 -21.014 1.00 82.75 86 TRP A C 1
ATOM 619 O O . TRP A 1 86 ? -0.125 1.981 -19.934 1.00 82.75 86 TRP A O 1
ATOM 629 N N . VAL A 1 87 ? -0.136 2.972 -21.949 1.00 86.31 87 VAL A N 1
ATOM 630 C CA . VAL A 1 87 ? -1.428 3.651 -21.753 1.00 86.31 87 VAL A CA 1
ATOM 631 C C . VAL A 1 87 ? -2.551 2.631 -21.555 1.00 86.31 87 VAL A C 1
ATOM 633 O O . VAL A 1 87 ? -3.338 2.759 -20.623 1.00 86.31 87 VAL A O 1
ATOM 636 N N . ALA A 1 88 ? -2.600 1.576 -22.370 1.00 86.38 88 ALA A N 1
ATOM 637 C CA . ALA A 1 88 ? -3.615 0.534 -22.245 1.00 86.38 88 ALA A CA 1
ATOM 638 C C . ALA A 1 88 ? -3.518 -0.223 -20.906 1.00 86.38 88 ALA A C 1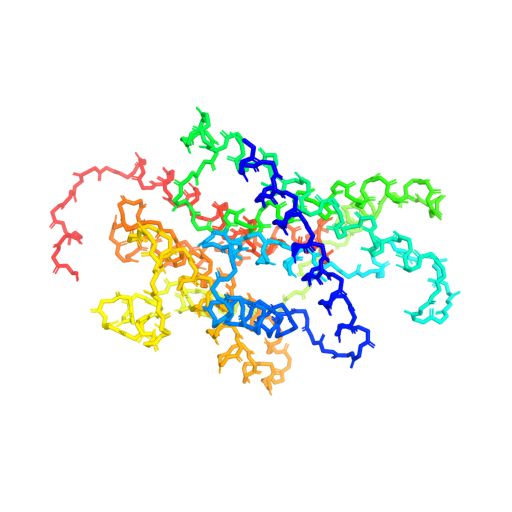
ATOM 640 O O . ALA A 1 88 ? -4.530 -0.388 -20.224 1.00 86.38 88 ALA A O 1
ATOM 641 N N . ALA A 1 89 ? -2.312 -0.634 -20.500 1.00 85.81 89 ALA A N 1
ATOM 642 C CA . ALA A 1 89 ? -2.086 -1.343 -19.239 1.00 85.81 89 ALA A CA 1
ATOM 643 C C . ALA A 1 89 ? -2.392 -0.458 -18.019 1.00 85.81 89 ALA A C 1
ATOM 645 O O . ALA A 1 89 ? -3.068 -0.898 -17.090 1.00 85.81 89 ALA A O 1
ATOM 646 N N . SER A 1 90 ? -1.964 0.808 -18.042 1.00 89.12 90 SER A N 1
ATOM 647 C CA . SER A 1 90 ? -2.225 1.756 -16.952 1.00 89.12 90 SER A CA 1
ATOM 648 C C . SER A 1 90 ? -3.714 2.082 -16.805 1.00 89.12 90 SER A C 1
ATOM 650 O O . SER A 1 90 ? -4.214 2.114 -15.679 1.00 89.12 90 SER A O 1
ATOM 652 N N . LEU A 1 91 ? -4.450 2.253 -17.910 1.00 90.69 91 LEU A N 1
ATOM 653 C CA . LEU A 1 91 ? -5.907 2.414 -17.878 1.00 90.69 91 LEU A CA 1
ATOM 654 C C . LEU A 1 91 ? -6.599 1.149 -17.358 1.00 90.69 91 LEU A C 1
ATOM 656 O O . LEU A 1 91 ? -7.476 1.246 -16.499 1.00 90.69 91 LEU A O 1
ATOM 660 N N . CYS A 1 92 ? -6.179 -0.032 -17.823 1.00 91.19 92 CYS A N 1
ATOM 661 C CA . CYS A 1 92 ? -6.722 -1.311 -17.363 1.00 91.19 92 CYS A CA 1
ATOM 662 C C . CYS A 1 92 ? -6.560 -1.478 -15.844 1.00 91.19 92 CYS A C 1
ATOM 664 O O . CYS A 1 92 ? -7.548 -1.721 -15.144 1.00 91.19 92 CYS A O 1
ATOM 666 N N . LEU A 1 93 ? -5.353 -1.251 -15.315 1.00 92.38 93 LEU A N 1
ATOM 667 C CA . LEU A 1 93 ? -5.083 -1.315 -13.878 1.00 92.38 93 LEU A CA 1
ATOM 668 C C . LEU A 1 93 ? -5.918 -0.291 -13.096 1.00 92.38 93 LEU A C 1
ATOM 670 O O . LEU A 1 93 ? -6.533 -0.632 -12.085 1.00 92.38 93 LEU A O 1
ATOM 674 N N . SER A 1 94 ? -5.996 0.944 -13.597 1.00 93.31 94 SER A N 1
ATOM 675 C CA . SER A 1 94 ? -6.720 2.045 -12.951 1.00 93.31 94 SER A CA 1
ATOM 676 C C . SER A 1 94 ? -8.213 1.743 -12.784 1.00 93.31 94 SER A C 1
ATOM 678 O O . SER A 1 94 ? -8.768 1.926 -11.698 1.00 93.31 94 SER A O 1
ATOM 680 N N . PHE A 1 95 ? -8.872 1.218 -13.823 1.00 93.81 95 PHE A N 1
ATOM 681 C CA . PHE A 1 95 ? -10.281 0.822 -13.731 1.00 93.81 95 PHE A CA 1
ATOM 682 C C . PHE A 1 95 ? -10.487 -0.458 -12.915 1.00 93.81 95 PHE A C 1
ATOM 684 O O . PHE A 1 95 ? -11.477 -0.562 -12.186 1.00 93.81 95 PHE A O 1
ATOM 691 N N . THR A 1 96 ? -9.545 -1.403 -12.979 1.00 94.00 96 THR A N 1
ATOM 692 C CA . THR A 1 96 ? -9.596 -2.632 -12.173 1.00 94.00 96 THR A CA 1
ATOM 693 C C . THR A 1 96 ? -9.543 -2.305 -10.680 1.00 94.00 96 THR A C 1
ATOM 695 O O . THR A 1 96 ? -10.345 -2.839 -9.914 1.00 94.00 96 THR A O 1
ATOM 698 N N . ALA A 1 97 ? -8.687 -1.367 -10.261 1.00 93.56 97 ALA A N 1
ATOM 699 C CA . ALA A 1 97 ? -8.606 -0.911 -8.872 1.00 93.56 97 ALA A CA 1
ATOM 700 C C . ALA A 1 97 ? -9.937 -0.336 -8.364 1.00 93.56 97 ALA A C 1
ATOM 702 O O . ALA A 1 97 ? -10.447 -0.775 -7.328 1.00 93.56 97 ALA A O 1
ATOM 703 N N . GLY A 1 98 ? -10.547 0.577 -9.128 1.00 92.38 98 GLY A N 1
ATOM 704 C CA . GLY A 1 98 ? -11.851 1.151 -8.786 1.00 92.38 98 GLY A CA 1
ATOM 705 C C . GLY A 1 98 ? -12.968 0.102 -8.733 1.00 92.38 98 GLY A C 1
ATOM 706 O O . GLY A 1 98 ? -13.759 0.086 -7.787 1.00 92.38 98 GLY A O 1
ATOM 707 N N . GLY A 1 99 ? -13.009 -0.812 -9.707 1.00 93.56 99 GLY A N 1
ATOM 708 C CA . GLY A 1 99 ? -14.000 -1.890 -9.764 1.00 93.56 99 GLY A CA 1
ATOM 709 C C . GLY A 1 99 ? -13.889 -2.876 -8.597 1.00 93.56 99 GLY A C 1
ATOM 710 O O . GLY A 1 99 ? -14.892 -3.183 -7.948 1.00 93.56 99 GLY A O 1
ATOM 711 N N . VAL A 1 100 ? -12.672 -3.328 -8.280 1.00 95.25 100 VAL A N 1
ATOM 712 C CA . VAL A 1 100 ? -12.410 -4.235 -7.150 1.00 95.25 100 VAL A CA 1
ATOM 713 C C . VAL A 1 100 ? -12.725 -3.549 -5.820 1.00 95.25 100 VAL A C 1
ATOM 715 O O . VAL A 1 100 ? -13.351 -4.165 -4.953 1.00 95.25 100 VAL A O 1
ATOM 718 N N . TYR A 1 101 ? -12.375 -2.268 -5.661 1.00 93.81 101 TYR A N 1
ATOM 719 C CA . TYR A 1 101 ? -12.741 -1.499 -4.472 1.00 93.81 101 TYR A CA 1
ATOM 720 C C . TYR A 1 101 ? -14.259 -1.435 -4.273 1.00 93.81 101 TYR A C 1
ATOM 722 O O . TYR A 1 101 ? -14.740 -1.780 -3.190 1.00 93.81 101 TYR A O 1
ATOM 730 N N . LEU A 1 102 ? -15.018 -1.062 -5.310 1.00 92.62 102 LEU A N 1
ATOM 731 C CA . LEU A 1 102 ? -16.481 -1.012 -5.237 1.00 92.62 102 LEU A CA 1
ATOM 732 C C . LEU A 1 102 ? -17.078 -2.379 -4.895 1.00 92.62 102 LEU A C 1
ATOM 734 O O . LEU A 1 102 ? -17.949 -2.472 -4.030 1.00 92.62 102 LEU A O 1
ATOM 738 N N . LEU A 1 103 ? -16.589 -3.450 -5.525 1.00 93.44 103 LEU A N 1
ATOM 739 C CA . LEU A 1 103 ? -17.047 -4.806 -5.237 1.00 93.44 103 LEU A CA 1
ATOM 740 C C . LEU A 1 103 ? -16.818 -5.170 -3.763 1.00 93.44 103 LEU A C 1
ATOM 742 O O . LEU A 1 103 ? -17.742 -5.625 -3.086 1.00 93.44 103 LEU A O 1
ATOM 746 N N . ILE A 1 104 ? -15.614 -4.923 -3.240 1.00 92.44 104 ILE A N 1
ATOM 747 C CA . ILE A 1 104 ? -15.295 -5.176 -1.831 1.00 92.44 104 ILE A CA 1
ATOM 748 C C . ILE A 1 104 ? -16.130 -4.287 -0.908 1.00 92.44 104 ILE A C 1
ATOM 750 O O . ILE A 1 104 ? -16.569 -4.762 0.139 1.00 92.44 104 ILE A O 1
ATOM 754 N N . GLN A 1 105 ? -16.402 -3.034 -1.271 1.00 89.31 105 GLN A N 1
ATOM 755 C CA . GLN A 1 105 ? -17.260 -2.141 -0.491 1.00 89.31 105 GLN A CA 1
ATOM 756 C C . GLN A 1 105 ? -18.696 -2.679 -0.402 1.00 89.31 105 GLN A C 1
ATOM 758 O O . GLN A 1 105 ? -19.236 -2.796 0.701 1.00 89.31 105 GLN A O 1
ATOM 763 N N . LEU A 1 106 ? -19.286 -3.093 -1.529 1.00 90.25 106 LEU A N 1
ATOM 764 C CA . LEU A 1 106 ? -20.623 -3.697 -1.579 1.00 90.25 106 LEU A CA 1
ATOM 765 C C . LEU A 1 106 ? -20.687 -4.995 -0.760 1.00 90.25 106 LEU A C 1
ATOM 767 O O . LEU A 1 106 ? -21.603 -5.197 0.042 1.00 90.25 106 LEU A O 1
ATOM 771 N N . LEU A 1 107 ? -19.673 -5.854 -0.892 1.00 91.25 107 LEU A N 1
ATOM 772 C CA . LEU A 1 107 ? -19.558 -7.072 -0.090 1.00 91.25 107 LEU A CA 1
ATOM 773 C C . LEU A 1 107 ? -19.367 -6.768 1.400 1.00 91.25 107 LEU A C 1
ATOM 775 O O . LEU A 1 107 ? -19.887 -7.499 2.240 1.00 91.25 107 LEU A O 1
ATOM 779 N N . SER A 1 108 ? -18.661 -5.690 1.745 1.00 88.69 108 SER A N 1
ATOM 780 C CA . SER A 1 108 ? -18.414 -5.275 3.133 1.00 88.69 108 SER A CA 1
ATOM 781 C C . SER A 1 108 ? -19.662 -4.734 3.816 1.00 88.69 108 SER A C 1
ATOM 783 O O . SER A 1 108 ? -19.794 -4.900 5.028 1.00 88.69 108 SER A O 1
ATOM 785 N N . ALA A 1 109 ? -20.574 -4.126 3.054 1.00 86.88 109 ALA A N 1
ATOM 786 C CA . ALA A 1 109 ? -21.897 -3.739 3.536 1.00 86.88 109 ALA A CA 1
ATOM 787 C C . ALA A 1 109 ? -22.747 -4.970 3.897 1.00 86.88 109 ALA A C 1
ATOM 789 O O . ALA A 1 109 ? -23.432 -4.967 4.916 1.00 86.88 109 ALA A O 1
ATOM 790 N N . LYS A 1 110 ? -22.666 -6.047 3.101 1.00 89.94 110 LYS A N 1
ATOM 791 C CA . LYS A 1 110 ? -23.450 -7.274 3.326 1.00 89.94 110 LYS A CA 1
ATOM 792 C C . LYS A 1 110 ? -22.809 -8.244 4.329 1.00 89.94 110 LYS A C 1
ATOM 794 O O . LYS A 1 110 ? -23.516 -8.897 5.091 1.00 89.94 110 LYS A O 1
ATOM 799 N N . TYR A 1 111 ? -21.479 -8.351 4.342 1.00 91.06 111 TYR A N 1
ATOM 800 C CA . TYR A 1 111 ? -20.720 -9.334 5.127 1.00 91.06 111 TYR A CA 1
ATOM 801 C C . TYR A 1 111 ? -19.523 -8.701 5.869 1.00 91.06 111 TYR A C 1
ATOM 803 O O . TYR A 1 111 ? -18.372 -9.086 5.637 1.00 91.06 111 TYR A O 1
ATOM 811 N N . PRO A 1 112 ? -19.758 -7.770 6.813 1.00 81.62 112 PRO A N 1
ATOM 812 C CA . PRO A 1 112 ? -18.703 -6.950 7.417 1.00 81.62 112 PRO A CA 1
ATOM 813 C C . PRO A 1 112 ? -17.606 -7.760 8.125 1.00 81.62 112 PRO A C 1
ATOM 815 O O . PRO A 1 112 ? -16.427 -7.425 8.025 1.00 81.62 112 PRO A O 1
ATOM 818 N N . ARG A 1 113 ? -17.971 -8.860 8.800 1.00 83.69 113 ARG A N 1
ATOM 819 C CA . ARG A 1 113 ? -17.009 -9.736 9.495 1.00 83.69 113 ARG A CA 1
ATOM 820 C C . ARG A 1 113 ? -16.139 -10.543 8.528 1.00 83.69 113 ARG A C 1
ATOM 822 O O . ARG A 1 113 ? -14.941 -10.659 8.751 1.00 83.69 113 ARG A O 1
ATOM 829 N N . ARG A 1 114 ? -16.724 -11.081 7.449 1.00 85.56 114 ARG A N 1
ATOM 830 C CA . ARG A 1 114 ? -15.984 -11.866 6.439 1.00 85.56 114 ARG A CA 1
ATOM 831 C C . ARG A 1 114 ? -15.054 -10.987 5.608 1.00 85.56 114 ARG A C 1
ATOM 833 O O . ARG A 1 114 ? -14.006 -11.447 5.188 1.00 85.56 114 ARG A O 1
ATOM 840 N N . MET A 1 115 ? -15.424 -9.721 5.425 1.00 89.00 115 MET A N 1
ATOM 841 C CA . MET A 1 115 ? -14.615 -8.724 4.723 1.00 89.00 115 MET A CA 1
ATOM 842 C C . MET A 1 115 ? -13.617 -8.001 5.637 1.00 89.00 115 MET A C 1
ATOM 844 O O . MET A 1 115 ? -13.092 -6.957 5.247 1.00 89.00 115 MET A O 1
ATOM 848 N N . LEU A 1 116 ? -13.379 -8.524 6.849 1.00 87.25 116 LEU A N 1
ATOM 849 C CA . LEU A 1 116 ? -12.380 -8.023 7.796 1.00 87.25 116 LEU A CA 1
ATOM 850 C C . LEU A 1 116 ? -12.503 -6.508 8.043 1.00 87.25 116 LEU A C 1
ATOM 852 O O . LEU A 1 116 ? -11.510 -5.780 8.092 1.00 87.25 116 LEU A O 1
ATOM 856 N N . ASN A 1 117 ? -13.736 -6.002 8.168 1.00 84.12 117 ASN A N 1
ATOM 857 C CA . ASN A 1 117 ? -13.953 -4.590 8.473 1.00 84.12 117 ASN A CA 1
ATOM 858 C C . ASN A 1 117 ? -13.259 -4.223 9.790 1.00 84.12 117 ASN A C 1
ATOM 860 O O . ASN A 1 117 ? -13.399 -4.918 10.793 1.00 84.12 117 ASN A O 1
ATOM 864 N N . GLY A 1 118 ? -12.510 -3.122 9.769 1.00 81.12 118 GLY A N 1
ATOM 865 C CA . GLY A 1 118 ? -11.728 -2.659 10.911 1.00 81.12 118 GLY A CA 1
ATOM 866 C C . GLY A 1 118 ? -10.321 -3.253 11.007 1.00 81.12 118 GLY A C 1
ATOM 867 O O . GLY A 1 118 ? -9.562 -2.784 11.845 1.00 81.12 118 GLY A O 1
ATOM 868 N N . TYR A 1 119 ? -9.929 -4.217 10.170 1.00 87.06 119 TYR A N 1
ATOM 869 C CA . TYR A 1 119 ? -8.542 -4.685 10.124 1.00 87.06 119 TYR A CA 1
ATOM 870 C C . TYR A 1 119 ? -7.669 -3.711 9.322 1.00 87.06 119 TYR A C 1
ATOM 872 O O . TYR A 1 119 ? -8.047 -3.270 8.231 1.00 87.06 119 TYR A O 1
ATOM 880 N N . GLY A 1 120 ? -6.499 -3.371 9.867 1.00 87.75 120 GLY A N 1
ATOM 881 C CA . GLY A 1 120 ? -5.492 -2.568 9.181 1.00 87.75 120 GLY A CA 1
ATOM 882 C C . GLY A 1 120 ? -4.993 -3.251 7.906 1.00 87.75 120 GLY A C 1
ATOM 883 O O . GLY A 1 120 ? -5.043 -4.469 7.791 1.00 87.75 120 GLY A O 1
ATOM 884 N N . GLY A 1 121 ? -4.559 -2.474 6.913 1.00 90.62 121 GLY A N 1
ATOM 885 C CA . GLY A 1 121 ? -4.044 -3.015 5.645 1.00 90.62 121 GLY A CA 1
ATOM 886 C C . GLY A 1 121 ? -5.099 -3.456 4.622 1.00 90.62 121 GLY A C 1
ATOM 887 O O . GLY A 1 121 ? -4.760 -3.633 3.453 1.00 90.62 121 GLY A O 1
ATOM 888 N N . LYS A 1 122 ? -6.387 -3.535 4.992 1.00 92.81 122 LYS A N 1
ATOM 889 C CA . LYS A 1 122 ? -7.472 -3.966 4.090 1.00 92.81 122 LYS A CA 1
ATOM 890 C C . LYS A 1 122 ? -7.485 -3.242 2.738 1.00 92.81 122 LYS A C 1
ATOM 892 O O . LYS A 1 122 ? -7.600 -3.894 1.710 1.00 92.81 122 LYS A O 1
ATOM 897 N N . LEU A 1 123 ? -7.359 -1.912 2.722 1.00 90.81 123 LEU A N 1
ATOM 898 C CA . LEU A 1 123 ? -7.386 -1.134 1.472 1.00 90.81 123 LEU A CA 1
ATOM 899 C C . LEU A 1 123 ? -6.224 -1.487 0.537 1.00 90.81 123 LEU A C 1
ATOM 901 O O . LEU A 1 123 ? -6.415 -1.555 -0.675 1.00 90.81 123 LEU A O 1
ATOM 905 N N . GLY A 1 124 ? -5.038 -1.749 1.092 1.00 94.19 124 GLY A N 1
ATOM 906 C CA . GLY A 1 124 ? -3.904 -2.209 0.297 1.00 94.19 124 GLY A CA 1
ATOM 907 C C . GLY A 1 124 ? -4.041 -3.668 -0.130 1.00 94.19 124 GLY A C 1
ATOM 908 O O . GLY A 1 124 ? -3.678 -3.975 -1.253 1.00 94.19 124 GLY A O 1
ATOM 909 N N . ALA A 1 125 ? -4.669 -4.540 0.664 1.00 96.12 125 ALA A N 1
ATOM 910 C CA . ALA A 1 125 ? -5.018 -5.891 0.212 1.00 96.12 125 ALA A CA 1
ATOM 911 C C . ALA A 1 125 ? -6.024 -5.877 -0.958 1.00 96.12 125 ALA A C 1
ATOM 913 O O . ALA A 1 125 ? -5.889 -6.647 -1.905 1.00 96.12 125 ALA A O 1
ATOM 914 N N . THR A 1 126 ? -7.000 -4.964 -0.933 1.00 95.44 126 THR A N 1
ATOM 915 C CA . THR A 1 126 ? -7.917 -4.730 -2.060 1.00 95.44 126 THR A CA 1
ATOM 916 C C . THR A 1 126 ? -7.166 -4.241 -3.300 1.00 95.44 126 THR A C 1
ATOM 918 O O . THR A 1 126 ? -7.409 -4.735 -4.398 1.00 95.44 126 THR A O 1
ATOM 921 N N . ALA A 1 127 ? -6.227 -3.307 -3.125 1.00 96.00 127 ALA A N 1
ATOM 922 C CA . ALA A 1 127 ? -5.381 -2.821 -4.210 1.00 96.00 127 ALA A CA 1
ATOM 923 C C . ALA A 1 127 ? -4.475 -3.927 -4.773 1.00 96.00 127 ALA A C 1
ATOM 925 O O . ALA A 1 127 ? -4.361 -4.060 -5.984 1.00 96.00 127 ALA A O 1
ATOM 926 N N . PHE A 1 128 ? -3.913 -4.770 -3.904 1.00 96.50 128 PHE A N 1
ATOM 927 C CA . PHE A 1 128 ? -3.139 -5.948 -4.284 1.00 96.50 128 PHE A CA 1
ATOM 928 C C . PHE A 1 128 ? -3.950 -6.904 -5.145 1.00 96.50 128 PHE A C 1
ATOM 930 O O . PHE A 1 128 ? -3.472 -7.338 -6.187 1.00 96.50 128 PHE A O 1
ATOM 937 N N . LEU A 1 129 ? -5.193 -7.193 -4.752 1.00 96.00 129 LEU A N 1
ATOM 938 C CA . LEU A 1 129 ? -6.078 -8.034 -5.550 1.00 96.00 129 LEU A CA 1
ATOM 939 C C . LEU A 1 129 ? -6.318 -7.432 -6.941 1.00 96.00 129 LEU A C 1
ATOM 941 O O . LEU A 1 129 ? -6.316 -8.167 -7.923 1.00 96.00 129 LEU A O 1
ATOM 945 N N . ALA A 1 130 ? -6.483 -6.111 -7.042 1.00 94.50 130 ALA A N 1
ATOM 946 C CA . ALA A 1 130 ? -6.625 -5.440 -8.330 1.00 94.50 130 ALA A CA 1
ATOM 947 C C . ALA A 1 130 ? -5.357 -5.540 -9.192 1.00 94.50 130 ALA A C 1
ATOM 949 O O . ALA A 1 130 ? -5.452 -5.896 -10.366 1.00 94.50 130 ALA A O 1
ATOM 950 N N . SER A 1 131 ? -4.181 -5.284 -8.612 1.00 93.56 131 SER A N 1
ATOM 951 C CA . SER A 1 131 ? -2.886 -5.411 -9.292 1.00 93.56 131 SER A CA 1
ATOM 952 C C . SER A 1 131 ? -2.630 -6.842 -9.757 1.00 93.56 131 SER A C 1
ATOM 954 O O . SER A 1 131 ? -2.223 -7.055 -10.897 1.00 93.56 131 SER A O 1
ATOM 956 N N . LEU A 1 132 ? -2.928 -7.829 -8.909 1.00 92.50 132 LEU A N 1
ATOM 957 C CA . LEU A 1 132 ? -2.789 -9.248 -9.220 1.00 92.50 132 LEU A CA 1
ATOM 958 C C . LEU A 1 132 ? -3.727 -9.663 -10.357 1.00 92.50 132 LEU A C 1
ATOM 960 O O . LEU A 1 132 ? -3.276 -10.273 -11.319 1.00 92.50 132 LEU A O 1
ATOM 964 N N . LEU A 1 133 ? -5.013 -9.301 -10.281 1.00 91.19 133 LEU A N 1
ATOM 965 C CA . LEU A 1 133 ? -5.977 -9.590 -11.347 1.00 91.19 133 LEU A CA 1
ATOM 966 C C . LEU A 1 133 ? -5.548 -8.955 -12.668 1.00 91.19 133 LEU A C 1
ATOM 968 O O . LEU A 1 133 ? -5.563 -9.627 -13.695 1.00 91.19 133 LEU A O 1
ATOM 972 N N . CYS A 1 134 ? -5.120 -7.690 -12.636 1.00 89.56 134 CYS A N 1
ATOM 973 C CA . CYS A 1 134 ? -4.612 -7.022 -13.825 1.00 89.56 134 CYS A CA 1
ATOM 974 C C . CYS A 1 134 ? -3.394 -7.764 -14.382 1.00 89.56 134 CYS A C 1
ATOM 976 O O . CYS A 1 134 ? -3.387 -8.061 -15.566 1.00 89.56 134 CYS A O 1
ATOM 978 N N . THR A 1 135 ? -2.425 -8.136 -13.541 1.00 84.75 135 THR A N 1
ATOM 979 C CA . THR A 1 135 ? -1.208 -8.856 -13.956 1.00 84.75 135 THR A CA 1
ATOM 980 C C . THR A 1 135 ? -1.534 -10.199 -14.596 1.00 84.75 135 THR A C 1
ATOM 982 O O . THR A 1 135 ? -1.071 -10.477 -15.699 1.00 84.75 135 THR A O 1
ATOM 985 N N . LEU A 1 136 ? -2.394 -10.996 -13.956 1.00 83.94 136 LEU A N 1
ATOM 986 C CA . LEU A 1 136 ? -2.828 -12.299 -14.463 1.00 83.94 136 LEU A CA 1
ATOM 987 C C . LEU A 1 136 ? -3.615 -12.186 -15.774 1.00 83.94 136 LEU A C 1
ATOM 989 O O . LEU A 1 136 ? -3.560 -13.095 -16.598 1.00 83.94 136 LEU A O 1
ATOM 993 N N . MET A 1 137 ? -4.341 -11.085 -15.986 1.00 82.88 137 MET A N 1
ATOM 994 C CA . MET A 1 137 ? -5.034 -10.829 -17.247 1.00 82.88 137 MET A CA 1
ATOM 995 C C . MET A 1 137 ? -4.078 -10.297 -18.319 1.00 82.88 137 MET A C 1
ATOM 997 O O . MET A 1 137 ? -4.093 -10.779 -19.439 1.00 82.88 137 MET A O 1
ATOM 1001 N N . THR A 1 138 ? -3.222 -9.321 -18.031 1.00 76.38 138 THR A N 1
ATOM 1002 C CA . THR A 1 138 ? -2.405 -8.667 -19.064 1.00 76.38 138 THR A CA 1
ATOM 1003 C C . THR A 1 138 ? -1.199 -9.495 -19.495 1.00 76.38 138 THR A C 1
ATOM 1005 O O . THR A 1 138 ? -0.854 -9.473 -20.675 1.00 76.38 138 THR A O 1
ATOM 1008 N N . SER A 1 139 ? -0.586 -10.244 -18.573 1.00 67.56 139 SER A N 1
ATOM 1009 C CA . SER A 1 139 ? 0.585 -11.099 -18.821 1.00 67.56 139 SER A CA 1
ATOM 1010 C C . SER A 1 139 ? 0.393 -12.066 -20.008 1.00 67.56 139 SER A C 1
ATOM 1012 O O . SER A 1 139 ? 1.117 -11.940 -21.002 1.00 67.56 139 SER A O 1
ATOM 1014 N N . PRO A 1 140 ? -0.616 -12.963 -20.008 1.00 66.88 140 PRO A N 1
ATOM 1015 C CA . PRO A 1 140 ? -0.769 -13.951 -21.075 1.00 66.88 140 PRO A CA 1
ATOM 1016 C C . PRO A 1 140 ? -1.172 -13.329 -22.419 1.00 66.88 140 PRO A C 1
ATOM 1018 O O . PRO A 1 140 ? -0.750 -13.815 -23.466 1.00 66.88 140 PRO A O 1
ATOM 1021 N N . PHE A 1 141 ? -1.963 -12.248 -22.413 1.00 64.19 141 PHE A N 1
ATOM 1022 C CA . PHE A 1 141 ? -2.498 -11.655 -23.645 1.00 64.19 141 PHE A CA 1
ATOM 1023 C C . PHE A 1 141 ? -1.560 -10.640 -24.315 1.00 64.19 141 PHE A C 1
ATOM 1025 O O . PHE A 1 141 ? -1.605 -10.500 -25.536 1.00 64.19 141 PHE A O 1
ATOM 1032 N N . LEU A 1 142 ? -0.726 -9.915 -23.558 1.00 60.62 142 LEU A N 1
ATOM 1033 C CA . LEU A 1 142 ? 0.120 -8.843 -24.108 1.00 60.62 142 LEU A CA 1
ATOM 1034 C C . LEU A 1 142 ? 1.591 -9.230 -24.280 1.00 60.62 142 LEU A C 1
ATOM 1036 O O . LEU A 1 142 ? 2.280 -8.604 -25.092 1.00 60.62 142 LEU A O 1
ATOM 1040 N N . VAL A 1 143 ? 2.078 -10.208 -23.512 1.00 61.44 143 VAL A N 1
ATOM 1041 C CA . VAL A 1 143 ? 3.518 -10.484 -23.384 1.00 61.44 143 VAL A CA 1
ATOM 1042 C C . VAL A 1 143 ? 3.912 -11.810 -24.037 1.00 61.44 143 VAL A C 1
ATOM 1044 O O . VAL A 1 143 ? 5.043 -11.925 -24.504 1.00 61.44 143 VAL A O 1
ATOM 1047 N N . GLY A 1 144 ? 3.001 -12.789 -24.118 1.00 60.12 144 GLY A N 1
ATOM 1048 C CA . GLY A 1 144 ? 3.269 -14.093 -24.743 1.00 60.12 144 GLY A CA 1
ATOM 1049 C C . GLY A 1 144 ? 4.412 -14.886 -24.089 1.00 60.12 144 GLY A C 1
ATOM 1050 O O . GLY A 1 144 ? 4.960 -15.788 -24.715 1.00 60.12 144 GLY A O 1
ATOM 1051 N N . GLY A 1 145 ? 4.795 -14.523 -22.860 1.00 65.62 145 GLY A N 1
ATOM 1052 C CA . GLY A 1 145 ? 5.882 -15.127 -22.090 1.00 65.62 145 GLY A CA 1
ATOM 1053 C C . GLY A 1 145 ? 5.380 -15.895 -20.861 1.00 65.62 145 GLY A C 1
ATOM 1054 O O . GLY A 1 145 ? 4.177 -15.896 -20.589 1.00 65.62 145 GLY A O 1
ATOM 1055 N N . PRO A 1 146 ? 6.285 -16.562 -20.121 1.00 69.50 146 PRO A N 1
ATOM 1056 C CA . PRO A 1 146 ? 5.941 -17.220 -18.864 1.00 69.50 146 PRO A CA 1
ATOM 1057 C C . PRO A 1 146 ? 5.436 -16.197 -17.835 1.00 69.50 146 PRO A C 1
ATOM 1059 O O . PRO A 1 146 ? 5.902 -15.059 -17.798 1.00 69.50 146 PRO A O 1
ATOM 1062 N N . ASP A 1 147 ? 4.471 -16.604 -17.010 1.00 75.88 147 ASP A N 1
ATOM 1063 C CA . ASP A 1 147 ? 3.880 -15.754 -15.973 1.00 75.88 147 ASP A CA 1
ATOM 1064 C C . ASP A 1 147 ? 4.974 -15.287 -14.989 1.00 75.88 147 ASP A C 1
ATOM 1066 O O . ASP A 1 147 ? 5.651 -16.152 -14.417 1.00 75.88 147 ASP A O 1
ATOM 1070 N N . PRO A 1 148 ? 5.166 -13.968 -14.765 1.00 76.19 148 PRO A N 1
ATOM 1071 C CA . PRO A 1 148 ? 6.221 -13.448 -13.890 1.00 76.19 148 PRO A CA 1
ATOM 1072 C C . PRO A 1 148 ? 6.194 -14.062 -12.486 1.00 76.19 148 PRO A C 1
ATOM 1074 O O . PRO A 1 148 ? 7.247 -14.277 -11.892 1.00 76.19 148 PRO A O 1
ATOM 1077 N N . ILE A 1 149 ? 5.010 -14.430 -11.985 1.00 82.88 149 ILE A N 1
ATOM 1078 C CA . ILE A 1 149 ? 4.854 -15.085 -10.680 1.00 82.88 149 ILE A CA 1
ATOM 1079 C C . ILE A 1 149 ? 5.500 -16.476 -10.695 1.00 82.88 149 ILE A C 1
ATOM 1081 O O . ILE A 1 149 ? 6.207 -16.856 -9.762 1.00 82.88 149 ILE A O 1
ATOM 1085 N N . THR A 1 150 ? 5.272 -17.246 -11.763 1.00 83.06 150 THR A N 1
ATOM 1086 C CA . THR A 1 150 ? 5.847 -18.592 -11.905 1.00 83.06 150 THR A CA 1
ATOM 1087 C C . THR A 1 150 ? 7.362 -18.547 -12.046 1.00 83.06 150 THR A C 1
ATOM 1089 O O . THR A 1 150 ? 8.044 -19.355 -11.418 1.00 83.06 150 THR A O 1
ATOM 1092 N N . VAL A 1 151 ? 7.878 -17.570 -12.798 1.00 83.06 151 VAL A N 1
ATOM 1093 C CA . VAL A 1 151 ? 9.319 -17.344 -12.960 1.00 83.06 151 VAL A CA 1
ATOM 1094 C C . VAL A 1 151 ? 9.949 -16.995 -11.614 1.00 83.06 151 VAL A C 1
ATOM 1096 O O . VAL A 1 151 ? 10.882 -17.667 -11.193 1.00 83.06 151 VAL A O 1
ATOM 1099 N N . ALA A 1 152 ? 9.373 -16.045 -10.871 1.00 84.50 152 ALA A N 1
ATOM 1100 C CA . ALA A 1 152 ? 9.910 -15.630 -9.577 1.00 84.50 152 ALA A CA 1
ATOM 1101 C C . ALA A 1 152 ? 9.937 -16.772 -8.537 1.00 84.50 152 ALA A C 1
ATOM 1103 O O . ALA A 1 152 ? 10.884 -16.896 -7.757 1.00 84.50 152 ALA A O 1
ATOM 1104 N N . ILE A 1 153 ? 8.930 -17.656 -8.546 1.00 86.00 153 ILE A N 1
ATOM 1105 C CA . ILE A 1 153 ? 8.919 -18.858 -7.696 1.00 86.00 153 ILE A CA 1
ATOM 1106 C C . ILE A 1 153 ? 10.019 -19.841 -8.118 1.00 86.00 153 ILE A C 1
ATOM 1108 O O . ILE A 1 153 ? 10.716 -20.376 -7.256 1.00 86.00 153 ILE A O 1
ATOM 1112 N N . GLN A 1 154 ? 10.180 -20.093 -9.420 1.00 87.06 154 GLN A N 1
ATOM 1113 C CA . GLN A 1 154 ? 11.217 -20.996 -9.931 1.00 87.06 154 GLN A CA 1
ATOM 1114 C C . GLN A 1 154 ? 12.621 -20.475 -9.610 1.00 87.06 154 GLN A C 1
ATOM 1116 O O . GLN A 1 154 ? 13.446 -21.231 -9.095 1.00 87.06 154 GLN A O 1
ATOM 1121 N N . ASP A 1 155 ? 12.862 -19.182 -9.816 1.00 86.12 155 ASP A N 1
ATOM 1122 C CA . ASP A 1 155 ? 14.135 -18.530 -9.509 1.00 86.12 155 ASP A CA 1
ATOM 1123 C C . ASP A 1 155 ? 14.480 -18.644 -8.020 1.00 86.12 155 ASP A C 1
ATOM 1125 O O . ASP A 1 155 ? 15.621 -18.954 -7.665 1.00 86.12 155 ASP A O 1
ATOM 1129 N N . PHE A 1 156 ? 13.491 -18.483 -7.134 1.00 89.56 156 PHE A N 1
ATOM 1130 C CA . PHE A 1 156 ? 13.689 -18.668 -5.696 1.00 89.56 156 PHE A CA 1
ATOM 1131 C C . PHE A 1 156 ? 13.960 -20.130 -5.312 1.00 89.56 156 PHE A C 1
ATOM 1133 O O . PHE A 1 156 ? 14.784 -20.388 -4.436 1.00 89.56 156 PHE A O 1
ATOM 1140 N N . ILE A 1 157 ? 13.303 -21.100 -5.960 1.00 90.62 157 ILE A N 1
ATOM 1141 C CA . ILE A 1 157 ? 13.564 -22.531 -5.725 1.00 90.62 157 ILE A CA 1
ATOM 1142 C C . ILE A 1 157 ? 14.997 -22.891 -6.138 1.00 90.62 157 ILE A C 1
ATOM 1144 O O . ILE A 1 157 ? 15.676 -23.630 -5.424 1.00 90.62 157 ILE A O 1
ATOM 1148 N N . HIS A 1 158 ? 15.463 -22.372 -7.276 1.00 91.06 158 HIS A N 1
ATOM 1149 C CA . HIS A 1 158 ? 16.806 -22.648 -7.787 1.00 91.06 158 HIS A CA 1
ATOM 1150 C C . HIS A 1 158 ? 17.902 -21.860 -7.061 1.00 91.06 158 HIS A C 1
ATOM 115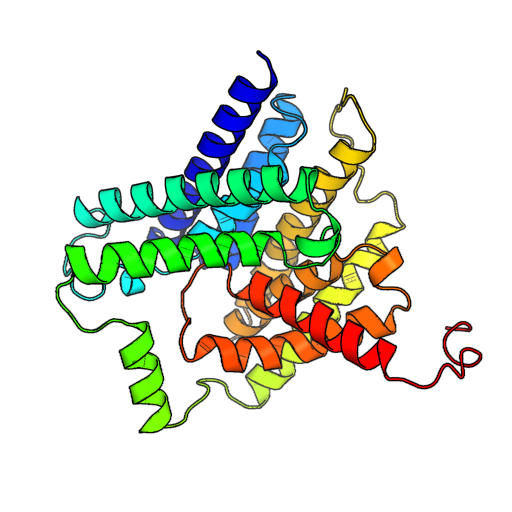2 O O . HIS A 1 158 ? 19.014 -22.361 -6.899 1.00 91.06 158 HIS A O 1
ATOM 1158 N N . SER A 1 159 ? 17.594 -20.645 -6.607 1.00 86.69 159 SER A N 1
ATOM 1159 C CA . SER A 1 159 ? 18.533 -19.741 -5.942 1.00 86.69 159 SER A CA 1
ATOM 1160 C C . SER A 1 159 ? 17.846 -18.966 -4.808 1.00 86.69 159 SER A C 1
ATOM 1162 O O . SER A 1 159 ? 17.468 -17.805 -4.978 1.00 86.69 159 SER A O 1
ATOM 1164 N N . PRO A 1 160 ? 17.667 -19.586 -3.625 1.00 86.00 160 PRO A N 1
ATOM 1165 C CA . PRO A 1 160 ? 16.912 -18.972 -2.542 1.00 86.00 160 PRO A CA 1
ATOM 1166 C C . PRO A 1 160 ? 17.647 -17.745 -2.003 1.00 86.00 160 PRO A C 1
ATOM 1168 O O . PRO A 1 160 ? 18.674 -17.841 -1.330 1.00 86.00 160 PRO A O 1
ATOM 1171 N N . SER A 1 161 ? 17.087 -16.574 -2.286 1.00 84.56 161 SER A N 1
ATOM 1172 C CA . SER A 1 161 ? 17.554 -15.293 -1.775 1.00 84.56 161 SER A CA 1
ATOM 1173 C C . SER A 1 161 ? 16.361 -14.404 -1.471 1.00 84.56 161 SER A C 1
ATOM 1175 O O . SER A 1 161 ? 15.470 -14.229 -2.295 1.00 84.56 161 SER A O 1
ATOM 1177 N N . PHE A 1 162 ? 16.357 -13.811 -0.281 1.00 81.38 162 PHE A N 1
ATOM 1178 C CA . PHE A 1 162 ? 15.333 -12.847 0.128 1.00 81.38 162 PHE A CA 1
ATOM 1179 C C . PHE A 1 162 ? 15.669 -11.405 -0.282 1.00 81.38 162 PHE A C 1
ATOM 1181 O O . PHE A 1 162 ? 14.918 -10.486 0.040 1.00 81.38 162 PHE A O 1
ATOM 1188 N N . GLY A 1 163 ? 16.814 -11.183 -0.940 1.00 77.69 163 GLY A N 1
ATOM 1189 C CA . GLY A 1 163 ? 17.204 -9.867 -1.461 1.00 77.69 163 GLY A CA 1
ATOM 1190 C C . GLY A 1 163 ? 17.409 -8.775 -0.400 1.00 77.69 163 GLY A C 1
ATOM 1191 O O . GLY A 1 163 ? 17.467 -7.596 -0.739 1.00 77.69 163 GLY A O 1
ATOM 1192 N N . LEU A 1 164 ? 17.509 -9.135 0.886 1.00 83.62 164 LEU A N 1
ATOM 1193 C CA . LEU A 1 164 ? 17.641 -8.202 2.007 1.00 83.62 164 LEU A CA 1
ATOM 1194 C C . LEU A 1 164 ? 18.798 -8.613 2.918 1.00 83.62 164 LEU A C 1
ATOM 1196 O O . LEU A 1 164 ? 18.889 -9.760 3.350 1.00 83.62 164 LEU A O 1
ATOM 1200 N N . SER A 1 165 ? 19.665 -7.656 3.257 1.00 90.50 165 SER A N 1
ATOM 1201 C CA . SER A 1 165 ? 20.669 -7.862 4.302 1.00 90.50 165 SER A CA 1
ATOM 1202 C C . SER A 1 165 ? 20.004 -7.956 5.678 1.00 90.50 165 SER A C 1
ATOM 1204 O O . SER A 1 165 ? 18.942 -7.371 5.910 1.00 90.50 165 SER A O 1
ATOM 1206 N N . LEU A 1 166 ? 20.651 -8.641 6.627 1.00 90.81 166 LEU A N 1
ATOM 1207 C CA . LEU A 1 166 ? 20.153 -8.748 8.005 1.00 90.81 166 LEU A CA 1
ATOM 1208 C C . LEU A 1 166 ? 19.916 -7.364 8.634 1.00 90.81 166 LEU A C 1
ATOM 1210 O O . LEU A 1 166 ? 18.906 -7.151 9.302 1.00 90.81 166 LEU A O 1
ATOM 1214 N N . ASN A 1 167 ? 20.803 -6.404 8.356 1.00 92.38 167 ASN A N 1
ATOM 1215 C CA . ASN A 1 167 ? 20.658 -5.024 8.818 1.00 92.38 167 ASN A CA 1
ATOM 1216 C C . ASN A 1 167 ? 19.425 -4.347 8.206 1.00 92.38 167 ASN A C 1
ATOM 1218 O O . ASN A 1 167 ? 18.653 -3.723 8.930 1.00 92.38 167 ASN A O 1
ATOM 1222 N N . ALA A 1 168 ? 19.192 -4.497 6.896 1.00 92.06 168 ALA A N 1
ATOM 1223 C CA . ALA A 1 168 ? 18.004 -3.943 6.245 1.00 92.06 168 ALA A CA 1
ATOM 1224 C C . ALA A 1 168 ? 16.712 -4.554 6.811 1.00 92.06 168 ALA A C 1
ATOM 1226 O O . ALA A 1 168 ? 15.735 -3.837 7.038 1.00 92.06 168 ALA A O 1
ATOM 1227 N N . PHE A 1 169 ? 16.722 -5.858 7.099 1.00 94.06 169 PHE A N 1
ATOM 1228 C CA . PHE A 1 169 ? 15.597 -6.552 7.719 1.00 94.06 169 PHE A CA 1
ATOM 1229 C C . PHE A 1 169 ? 15.337 -6.084 9.161 1.00 94.06 169 PHE A C 1
ATOM 1231 O O . PHE A 1 169 ? 14.201 -5.777 9.520 1.00 94.06 169 PHE A O 1
ATOM 1238 N N . ALA A 1 170 ? 16.381 -5.937 9.981 1.00 95.31 170 ALA A N 1
ATOM 1239 C CA . ALA A 1 170 ? 16.251 -5.408 11.340 1.00 95.31 170 ALA A CA 1
ATOM 1240 C C . ALA A 1 170 ? 15.685 -3.977 11.345 1.00 95.31 170 ALA A C 1
ATOM 1242 O O . ALA A 1 170 ? 14.747 -3.676 12.086 1.00 95.31 170 ALA A O 1
ATOM 1243 N N . MET A 1 171 ? 16.185 -3.110 10.459 1.00 94.81 171 MET A N 1
ATOM 1244 C CA . MET A 1 171 ? 15.678 -1.741 10.314 1.00 94.81 171 MET A CA 1
ATOM 1245 C C . MET A 1 171 ? 14.237 -1.706 9.787 1.00 94.81 171 MET A C 1
ATOM 1247 O O . MET A 1 171 ? 13.455 -0.853 10.204 1.00 94.81 171 MET A O 1
ATOM 1251 N N . SER A 1 172 ? 13.856 -2.654 8.924 1.00 95.38 172 SER A N 1
ATOM 1252 C CA . SER A 1 172 ? 12.471 -2.850 8.478 1.00 95.38 172 SER A CA 1
ATOM 1253 C C . SER A 1 172 ? 11.531 -3.157 9.650 1.00 95.38 172 SER A C 1
ATOM 1255 O O . SER A 1 172 ? 10.490 -2.507 9.782 1.00 95.38 172 SER A O 1
ATOM 1257 N N . MET A 1 173 ? 11.919 -4.078 10.542 1.00 96.56 173 MET A N 1
ATOM 1258 C CA . MET A 1 173 ? 11.158 -4.406 11.757 1.00 96.56 173 MET A CA 1
ATOM 1259 C C . MET A 1 173 ? 10.970 -3.195 12.663 1.00 96.56 173 MET A C 1
ATOM 1261 O O . MET A 1 173 ? 9.839 -2.897 13.051 1.00 96.56 173 MET A O 1
ATOM 1265 N N . VAL A 1 174 ? 12.046 -2.459 12.947 1.00 95.44 174 VAL A N 1
ATOM 1266 C CA . VAL A 1 174 ? 11.973 -1.257 13.789 1.00 95.44 174 VAL A CA 1
ATOM 1267 C C . VAL A 1 174 ? 11.082 -0.196 13.145 1.00 95.44 174 VAL A C 1
ATOM 1269 O O . VAL A 1 174 ? 10.179 0.321 13.803 1.00 95.44 174 VAL A O 1
ATOM 1272 N N . ALA A 1 175 ? 11.273 0.099 11.856 1.00 94.94 175 ALA A N 1
ATOM 1273 C CA . ALA A 1 175 ? 10.473 1.092 11.142 1.00 94.94 175 ALA A CA 1
ATOM 1274 C C . ALA A 1 175 ? 8.980 0.724 11.117 1.00 94.94 175 ALA A C 1
ATOM 1276 O O . ALA A 1 175 ? 8.133 1.585 11.358 1.00 94.94 175 ALA A O 1
ATOM 1277 N N . SER A 1 176 ? 8.649 -0.550 10.883 1.00 96.12 176 SER A N 1
ATOM 1278 C CA . SER A 1 176 ? 7.259 -1.012 10.836 1.00 96.12 176 SER A CA 1
ATOM 1279 C C . SER A 1 176 ? 6.588 -1.024 12.208 1.00 96.12 176 SER A C 1
ATOM 1281 O O . SER A 1 176 ? 5.478 -0.511 12.352 1.00 96.12 176 SER A O 1
ATOM 1283 N N . ALA A 1 177 ? 7.276 -1.513 13.242 1.00 95.25 177 ALA A N 1
ATOM 1284 C CA . ALA A 1 177 ? 6.791 -1.454 14.619 1.00 95.25 177 ALA A CA 1
ATOM 1285 C C . ALA A 1 177 ? 6.548 -0.005 15.070 1.00 95.25 177 ALA A C 1
ATOM 1287 O O . ALA A 1 177 ? 5.503 0.312 15.639 1.00 95.25 177 ALA A O 1
ATOM 1288 N N . THR A 1 178 ? 7.475 0.894 14.736 1.00 92.50 178 THR A N 1
ATOM 1289 C CA . THR A 1 178 ? 7.358 2.318 15.058 1.00 92.50 178 THR A CA 1
ATOM 1290 C C . THR A 1 178 ? 6.182 2.955 14.309 1.00 92.50 178 THR A C 1
ATOM 1292 O O . THR A 1 178 ? 5.354 3.620 14.930 1.00 92.50 178 THR A O 1
ATOM 1295 N N . GLY A 1 179 ? 6.027 2.681 13.009 1.00 90.94 179 GLY A N 1
ATOM 1296 C CA . GLY A 1 179 ? 4.883 3.144 12.215 1.00 90.94 179 GLY A CA 1
ATOM 1297 C C . GLY A 1 179 ? 3.532 2.588 12.691 1.00 90.94 179 GLY A C 1
ATOM 1298 O O . GLY A 1 179 ? 2.509 3.252 12.536 1.00 90.94 179 GLY A O 1
ATOM 1299 N N . ALA A 1 180 ? 3.509 1.403 13.312 1.00 90.69 180 ALA A N 1
ATOM 1300 C CA . ALA A 1 180 ? 2.301 0.801 13.883 1.00 90.69 180 ALA A CA 1
ATOM 1301 C C . ALA A 1 180 ? 1.847 1.461 15.195 1.00 90.69 180 ALA A C 1
ATOM 1303 O O . ALA A 1 180 ? 0.652 1.446 15.516 1.00 90.69 180 ALA A O 1
ATOM 1304 N N . VAL A 1 181 ? 2.790 2.043 15.943 1.00 87.88 181 VAL A N 1
ATOM 1305 C CA . VAL A 1 181 ? 2.548 2.612 17.274 1.00 87.88 181 VAL A CA 1
ATOM 1306 C C . VAL A 1 181 ? 2.451 4.136 17.240 1.00 87.88 181 VAL A C 1
ATOM 1308 O O . VAL A 1 181 ? 1.526 4.679 17.833 1.00 87.88 181 VAL A O 1
ATOM 1311 N N . ILE A 1 182 ? 3.345 4.842 16.538 1.00 81.50 182 ILE A N 1
ATOM 1312 C CA . ILE A 1 182 ? 3.418 6.314 16.581 1.00 81.50 182 ILE A CA 1
ATOM 1313 C C . ILE A 1 182 ? 2.076 7.007 16.297 1.00 81.50 182 ILE A C 1
ATOM 1315 O O . ILE A 1 182 ? 1.706 7.886 17.080 1.00 81.50 182 ILE A O 1
ATOM 1319 N N . PRO A 1 183 ? 1.286 6.601 15.282 1.00 73.06 183 PRO A N 1
ATOM 1320 C CA . PRO A 1 183 ? -0.010 7.222 15.018 1.00 73.06 183 PRO A CA 1
ATOM 1321 C C . PRO A 1 183 ? -0.994 7.177 16.201 1.00 73.06 183 PRO A C 1
ATOM 1323 O O . PRO A 1 183 ? -1.879 8.024 16.269 1.00 73.06 183 PRO A O 1
ATOM 1326 N N . LEU A 1 184 ? -0.837 6.258 17.167 1.00 70.38 184 LEU A N 1
ATOM 1327 C CA . LEU A 1 184 ? -1.675 6.192 18.375 1.00 70.38 184 LEU A CA 1
ATOM 1328 C C . LEU A 1 184 ? -1.483 7.382 19.308 1.00 70.38 184 LEU A C 1
ATOM 1330 O O . LEU A 1 184 ? -2.461 7.893 19.849 1.00 70.38 184 LEU A O 1
ATOM 1334 N N . PHE A 1 185 ? -0.243 7.848 19.474 1.00 67.75 185 PHE A N 1
ATOM 1335 C CA . PHE A 1 185 ? 0.052 9.004 20.326 1.00 67.75 185 PHE A CA 1
ATOM 1336 C C . PHE A 1 185 ? -0.570 10.295 19.780 1.00 67.75 185 PHE A C 1
ATOM 1338 O O . PHE A 1 185 ? -0.783 11.251 20.526 1.00 67.75 185 PHE A O 1
ATOM 1345 N N . PHE A 1 186 ? -0.905 10.292 18.489 1.00 60.03 186 PHE A N 1
ATOM 1346 C CA . PHE A 1 186 ? -1.583 11.379 17.795 1.00 60.03 186 PHE A CA 1
ATOM 1347 C C . PHE A 1 186 ? -3.070 11.108 17.544 1.00 60.03 186 PHE A C 1
ATOM 1349 O O . PHE A 1 186 ? -3.791 12.040 17.224 1.00 60.03 186 PHE A O 1
ATOM 1356 N N . ALA A 1 187 ? -3.558 9.876 17.720 1.00 52.81 187 ALA A N 1
ATOM 1357 C CA . ALA A 1 187 ? -4.974 9.535 17.561 1.00 52.81 187 ALA A CA 1
ATOM 1358 C C . ALA A 1 187 ? -5.844 10.003 18.744 1.00 52.81 187 ALA A C 1
ATOM 1360 O O . ALA A 1 187 ? -7.046 10.181 18.576 1.00 52.81 187 ALA A O 1
ATOM 1361 N N . GLY A 1 188 ? -5.246 10.204 19.927 1.00 43.69 188 GLY A N 1
ATOM 1362 C CA . GLY A 1 188 ? -5.917 10.740 21.124 1.00 43.69 188 GLY A CA 1
ATOM 1363 C C . GLY A 1 188 ? -5.738 12.246 21.342 1.00 43.69 188 GLY A C 1
ATOM 1364 O O . GLY A 1 188 ? -6.361 12.815 22.232 1.00 43.69 188 GLY A O 1
ATOM 1365 N N . LYS A 1 189 ? -4.888 12.898 20.543 1.00 42.91 189 LYS A N 1
ATOM 1366 C CA . LYS A 1 189 ? -4.763 14.357 20.499 1.00 42.91 189 LYS A CA 1
ATOM 1367 C C . LYS A 1 189 ? -5.474 14.815 19.237 1.00 42.91 189 LYS A C 1
ATOM 1369 O O . LYS A 1 189 ? -5.355 14.168 18.208 1.00 42.91 189 LYS A O 1
ATOM 1374 N N . GLU A 1 190 ? -6.197 15.917 19.292 1.00 42.62 190 GLU A N 1
ATOM 1375 C CA . GLU A 1 190 ? -7.022 16.486 18.215 1.00 42.62 190 GLU A CA 1
ATOM 1376 C C . GLU A 1 190 ? -6.280 16.828 16.896 1.00 42.62 190 GLU A C 1
ATOM 1378 O O . GLU A 1 190 ? -6.820 17.515 16.040 1.00 42.62 190 GLU A O 1
ATOM 1383 N N . LEU A 1 191 ? -5.064 16.319 16.666 1.00 38.53 191 LEU A N 1
ATOM 1384 C CA . LEU A 1 191 ? -4.232 16.555 15.484 1.00 38.53 191 LEU A CA 1
ATOM 1385 C C . LEU A 1 191 ? -4.869 16.095 14.160 1.00 38.53 191 LEU A C 1
ATOM 1387 O O . LEU A 1 191 ? -4.430 16.521 13.096 1.00 38.53 191 LEU A O 1
ATOM 1391 N N . PHE A 1 192 ? -5.892 15.234 14.207 1.00 42.25 192 PHE A N 1
ATOM 1392 C CA . PHE A 1 192 ? -6.668 14.833 13.026 1.00 42.25 192 PHE A CA 1
ATOM 1393 C C . PHE A 1 192 ? -7.870 15.732 12.729 1.00 42.25 192 PHE A C 1
ATOM 1395 O O . PHE A 1 192 ? -8.504 15.569 11.685 1.00 42.25 192 PHE A O 1
ATOM 1402 N N . LEU A 1 193 ? -8.141 16.719 13.587 1.00 41.50 193 LEU A N 1
ATOM 1403 C CA . LEU A 1 193 ? -8.944 17.881 13.239 1.00 41.50 193 LEU A CA 1
ATOM 1404 C C . LEU A 1 193 ? -8.024 18.883 12.541 1.00 41.50 193 LEU A C 1
ATOM 1406 O O . LEU A 1 193 ? -7.732 19.953 13.063 1.00 41.50 193 LEU A O 1
ATOM 1410 N N . ILE A 1 194 ? -7.584 18.566 11.318 1.00 42.97 194 ILE A N 1
ATOM 1411 C CA . ILE A 1 194 ? -7.392 19.668 10.372 1.00 42.97 194 ILE A CA 1
ATOM 1412 C C . ILE A 1 194 ? -8.767 20.343 10.354 1.00 42.97 194 ILE A C 1
ATOM 1414 O O . ILE A 1 194 ? -9.741 19.638 10.059 1.00 42.97 194 ILE A O 1
ATOM 1418 N N . PRO A 1 195 ? -8.900 21.633 10.716 1.00 38.62 195 PRO A N 1
ATOM 1419 C CA . PRO A 1 195 ? -10.164 22.344 10.633 1.00 38.62 195 PRO A CA 1
ATOM 1420 C C . PRO A 1 195 ? -10.435 22.600 9.150 1.00 38.62 195 PRO A C 1
ATOM 1422 O O . PRO A 1 195 ? -10.386 23.717 8.647 1.00 38.62 195 PRO A O 1
ATOM 1425 N N . LEU A 1 196 ? -10.644 21.518 8.410 1.00 46.59 196 LEU A N 1
ATOM 1426 C CA . LEU A 1 196 ? -11.257 21.561 7.111 1.00 46.59 196 LEU A CA 1
ATOM 1427 C C . LEU A 1 196 ? -12.676 22.085 7.375 1.00 46.59 196 LEU A C 1
ATOM 1429 O O . LEU A 1 196 ? -13.308 21.651 8.345 1.00 46.59 196 LEU A O 1
ATOM 1433 N N . PRO A 1 197 ? -13.180 23.026 6.566 1.00 39.94 197 PRO A N 1
ATOM 1434 C CA . PRO A 1 197 ? -14.532 23.557 6.693 1.00 39.94 197 PRO A CA 1
ATOM 1435 C C . PRO A 1 197 ? -15.542 22.457 6.324 1.00 39.94 197 PRO A C 1
ATOM 1437 O O . PRO A 1 197 ? -16.103 22.430 5.234 1.00 39.94 197 PRO A O 1
ATOM 1440 N N . LEU A 1 198 ? -15.725 21.477 7.210 1.00 44.94 198 LEU A N 1
ATOM 1441 C CA . LEU A 1 198 ? -16.450 20.247 6.928 1.00 44.94 198 LEU A CA 1
ATOM 1442 C C . LEU A 1 198 ? -17.851 20.336 7.503 1.00 44.94 198 LEU A C 1
ATOM 1444 O O . LEU A 1 198 ? -18.136 19.927 8.625 1.00 44.94 198 LEU A O 1
ATOM 1448 N N . ARG A 1 199 ? -18.764 20.797 6.654 1.00 39.31 199 ARG A N 1
ATOM 1449 C CA . ARG A 1 199 ? -20.193 20.502 6.765 1.00 39.31 199 ARG A CA 1
ATOM 1450 C C . ARG A 1 199 ? -20.419 19.041 6.329 1.00 39.31 199 ARG A C 1
ATOM 1452 O O . ARG A 1 199 ? -21.043 18.788 5.306 1.00 39.31 199 ARG A O 1
ATOM 1459 N N . GLN A 1 200 ? -19.820 18.077 7.036 1.00 43.41 200 GLN A N 1
ATOM 1460 C CA . GLN A 1 200 ? -19.943 16.648 6.720 1.00 43.41 200 GLN A CA 1
ATOM 1461 C C . GLN A 1 200 ? -21.059 15.999 7.543 1.00 43.41 200 GLN A C 1
ATOM 1463 O O . GLN A 1 200 ? -21.144 16.166 8.755 1.00 43.41 200 GLN A O 1
ATOM 1468 N N . ASN A 1 201 ? -21.907 15.229 6.862 1.00 37.00 201 ASN A N 1
ATOM 1469 C CA . ASN A 1 201 ? -23.181 14.730 7.385 1.00 37.00 201 ASN A CA 1
ATOM 1470 C C . ASN A 1 201 ? -23.058 13.608 8.443 1.00 37.00 201 ASN A C 1
ATOM 1472 O O . ASN A 1 201 ? -24.081 13.185 8.976 1.00 37.00 201 ASN A O 1
ATOM 1476 N N . SER A 1 202 ? -21.856 13.096 8.766 1.00 44.84 202 SER A N 1
ATOM 1477 C CA . SER A 1 202 ? -21.683 12.095 9.838 1.00 44.84 202 SER A CA 1
ATOM 1478 C C . SER A 1 202 ? -20.248 11.972 10.387 1.00 44.84 202 SER A C 1
ATOM 1480 O O . SER A 1 202 ? -19.265 12.063 9.651 1.00 44.84 202 SER A O 1
ATOM 1482 N N . ILE A 1 203 ? -20.131 11.659 11.685 1.00 45.00 203 ILE A N 1
ATOM 1483 C CA . ILE A 1 203 ? -18.864 11.430 12.418 1.00 45.00 203 ILE A CA 1
ATOM 1484 C C . ILE A 1 203 ? -18.042 10.272 11.807 1.00 45.00 203 ILE A C 1
ATOM 1486 O O . ILE A 1 203 ? -16.812 10.315 11.755 1.00 45.00 203 ILE A O 1
ATOM 1490 N N . TYR A 1 204 ? -18.707 9.244 11.274 1.00 42.12 204 TYR A N 1
ATOM 1491 C CA . TYR A 1 204 ? -18.050 8.091 10.646 1.00 42.12 204 TYR A CA 1
ATOM 1492 C C . TYR A 1 204 ? -17.316 8.439 9.338 1.00 42.12 204 TYR A C 1
ATOM 1494 O O . TYR A 1 204 ? -16.312 7.814 9.012 1.00 42.12 204 TYR A O 1
ATOM 1502 N N . GLN A 1 205 ? -17.769 9.455 8.602 1.00 50.34 205 GLN A N 1
ATOM 1503 C CA . GLN A 1 205 ? -17.138 9.886 7.346 1.00 50.34 205 GLN A CA 1
ATOM 1504 C C . GLN A 1 205 ? -15.898 10.752 7.599 1.00 50.34 205 GLN A C 1
ATOM 1506 O O . GLN A 1 205 ? -14.854 10.535 6.977 1.00 50.34 205 GLN A O 1
ATOM 1511 N N . LEU A 1 206 ? -15.977 11.640 8.597 1.00 50.19 206 LEU A N 1
ATOM 1512 C CA . LEU A 1 206 ? -14.848 12.441 9.071 1.00 50.19 206 LEU A CA 1
ATOM 1513 C C . LEU A 1 206 ? -13.675 11.545 9.498 1.00 50.19 206 LEU A C 1
ATOM 1515 O O . LEU A 1 206 ? -12.522 11.825 9.181 1.00 50.19 206 LEU A O 1
ATOM 1519 N N . THR A 1 207 ? -13.975 10.429 10.172 1.00 62.69 207 THR A N 1
ATOM 1520 C CA . THR A 1 207 ? -12.961 9.478 10.658 1.00 62.69 207 THR A CA 1
ATOM 1521 C C . THR A 1 207 ? -12.311 8.636 9.559 1.00 62.69 207 THR A C 1
ATOM 1523 O O . THR A 1 207 ? -11.159 8.237 9.716 1.00 62.69 207 THR A O 1
ATOM 1526 N N . ALA A 1 208 ? -12.994 8.362 8.443 1.00 67.00 208 ALA A N 1
ATOM 1527 C CA . ALA A 1 208 ? -12.413 7.591 7.343 1.00 67.00 208 ALA A CA 1
ATOM 1528 C C . ALA A 1 208 ? -11.406 8.427 6.536 1.00 67.00 208 ALA A C 1
ATOM 1530 O O . ALA A 1 208 ? -10.261 8.008 6.358 1.00 67.00 208 ALA A O 1
ATOM 1531 N N . ASN A 1 209 ? -11.800 9.630 6.104 1.00 74.25 209 ASN A N 1
ATOM 1532 C CA . ASN A 1 209 ? -10.917 10.512 5.337 1.00 74.25 209 ASN A CA 1
ATOM 1533 C C . ASN A 1 209 ? -9.761 11.044 6.193 1.00 74.25 209 ASN A C 1
ATOM 1535 O O . ASN A 1 209 ? -8.641 11.116 5.697 1.00 74.25 209 ASN A O 1
ATOM 1539 N N . SER A 1 210 ? -9.977 11.341 7.480 1.00 71.38 210 SER A N 1
ATOM 1540 C CA . SER A 1 210 ? -8.891 11.790 8.364 1.00 71.38 210 SER A CA 1
ATOM 1541 C C . SER A 1 210 ? -7.834 10.711 8.600 1.00 71.38 210 SER A C 1
ATOM 1543 O O . SER A 1 210 ? -6.644 11.016 8.573 1.00 71.38 210 SER A O 1
ATOM 1545 N N . ARG A 1 211 ? -8.231 9.436 8.738 1.00 75.12 211 ARG A N 1
ATOM 1546 C CA . ARG A 1 211 ? -7.284 8.306 8.798 1.00 75.12 211 ARG A CA 1
ATOM 1547 C C . ARG A 1 211 ? -6.491 8.167 7.502 1.00 75.12 211 ARG A C 1
ATOM 1549 O O . ARG A 1 211 ? -5.282 7.967 7.552 1.00 75.12 211 ARG A O 1
ATOM 1556 N N . VAL A 1 212 ? -7.160 8.297 6.354 1.00 81.00 212 VAL A N 1
ATOM 1557 C CA . VAL A 1 212 ? -6.521 8.248 5.029 1.00 81.00 212 VAL A CA 1
ATOM 1558 C C . VAL A 1 212 ? -5.506 9.384 4.867 1.00 81.00 212 VAL A C 1
ATOM 1560 O O . VAL A 1 212 ? -4.352 9.117 4.534 1.00 81.00 212 VAL A O 1
ATOM 1563 N N . ILE A 1 213 ? -5.904 10.624 5.171 1.00 81.50 213 ILE A N 1
ATOM 1564 C CA . ILE A 1 213 ? -5.028 11.805 5.159 1.00 81.50 213 ILE A CA 1
ATOM 1565 C C . ILE A 1 213 ? -3.856 11.596 6.112 1.00 81.50 213 ILE A C 1
ATOM 1567 O O . ILE A 1 213 ? -2.714 11.834 5.739 1.00 81.50 213 ILE A O 1
ATOM 1571 N N . GLY A 1 214 ? -4.125 11.110 7.322 1.00 80.06 214 GLY A N 1
ATOM 1572 C CA . GLY A 1 214 ? -3.109 10.863 8.329 1.00 80.06 214 GLY A CA 1
ATOM 1573 C C . GLY A 1 214 ? -2.048 9.892 7.881 1.00 80.06 214 GLY A C 1
ATOM 1574 O O . GLY A 1 214 ? -0.864 10.205 7.922 1.00 80.06 214 GLY A O 1
ATOM 1575 N N . THR A 1 215 ? -2.462 8.727 7.404 1.00 81.56 215 THR A N 1
ATOM 1576 C CA . THR A 1 215 ? -1.526 7.740 6.876 1.00 81.56 215 THR A CA 1
ATOM 1577 C C . THR A 1 215 ? -0.772 8.269 5.662 1.00 81.56 215 THR A C 1
ATOM 1579 O O . THR A 1 215 ? 0.438 8.077 5.594 1.00 81.56 215 THR A O 1
ATOM 1582 N N . ALA A 1 216 ? -1.431 8.974 4.737 1.00 84.44 216 ALA A N 1
ATOM 1583 C CA . ALA A 1 216 ? -0.760 9.597 3.596 1.00 84.44 216 ALA A CA 1
ATOM 1584 C C . ALA A 1 216 ? 0.303 10.621 4.040 1.00 84.44 216 ALA A C 1
ATOM 1586 O O . ALA A 1 216 ? 1.435 10.578 3.558 1.00 84.44 216 ALA A O 1
ATOM 1587 N N . LEU A 1 217 ? -0.027 11.470 5.017 1.00 83.69 217 LEU A N 1
ATOM 1588 C CA . LEU A 1 217 ? 0.871 12.474 5.582 1.00 83.69 217 LEU A CA 1
ATOM 1589 C C . LEU A 1 217 ? 2.042 11.833 6.332 1.00 83.69 217 LEU A C 1
ATOM 1591 O O . LEU A 1 217 ? 3.184 12.205 6.098 1.00 83.69 217 LEU A O 1
ATOM 1595 N N . TRP A 1 218 ? 1.798 10.828 7.179 1.00 81.75 218 TRP A N 1
ATOM 1596 C CA . TRP A 1 218 ? 2.864 10.088 7.866 1.00 81.75 218 TRP A CA 1
ATOM 1597 C C . TRP A 1 218 ? 3.768 9.336 6.883 1.00 81.75 218 TRP A C 1
ATOM 1599 O O . TRP A 1 218 ? 4.976 9.248 7.104 1.00 81.75 218 TRP A O 1
ATOM 1609 N N . GLY A 1 219 ? 3.207 8.816 5.788 1.00 75.19 219 GLY A N 1
ATOM 1610 C CA . GLY A 1 219 ? 3.975 8.233 4.689 1.00 75.19 219 GLY A CA 1
ATOM 1611 C C . GLY A 1 219 ? 4.873 9.255 3.993 1.00 75.19 219 GLY A C 1
ATOM 1612 O O . GLY A 1 219 ? 6.021 8.947 3.693 1.00 75.19 219 GLY A O 1
ATOM 1613 N N . LEU A 1 220 ? 4.390 10.482 3.795 1.00 80.88 220 LEU A N 1
ATOM 1614 C CA . LEU A 1 220 ? 5.143 11.548 3.136 1.00 80.88 220 LEU A CA 1
ATOM 1615 C C . LEU A 1 220 ? 6.192 12.184 4.065 1.00 80.88 220 LEU A C 1
ATOM 1617 O O . LEU A 1 220 ? 7.371 12.226 3.723 1.00 80.88 220 LEU A O 1
ATOM 1621 N N . CYS A 1 221 ? 5.785 12.633 5.253 1.00 82.38 221 CYS A N 1
ATOM 1622 C CA . CYS A 1 221 ? 6.623 13.395 6.182 1.00 82.38 221 CYS A CA 1
ATOM 1623 C C . CYS A 1 221 ? 7.691 12.556 6.886 1.00 82.38 221 CYS A C 1
ATOM 1625 O O . CYS A 1 221 ? 8.730 13.101 7.239 1.00 82.38 221 CYS A O 1
ATOM 1627 N N . VAL A 1 222 ? 7.458 11.257 7.103 1.00 83.44 222 VAL A N 1
ATOM 1628 C CA . VAL A 1 222 ? 8.461 10.363 7.711 1.00 83.44 222 VAL A CA 1
ATOM 1629 C C . VAL A 1 222 ? 9.065 9.432 6.668 1.00 83.44 222 VAL A C 1
ATOM 1631 O O . VAL A 1 222 ? 10.283 9.287 6.618 1.00 83.44 222 VAL A O 1
ATOM 1634 N N . GLY A 1 223 ? 8.249 8.854 5.782 1.00 77.25 223 GLY A N 1
ATOM 1635 C CA . GLY A 1 223 ? 8.759 7.988 4.719 1.00 77.25 223 GLY A CA 1
ATOM 1636 C C . GLY A 1 223 ? 9.680 8.722 3.742 1.00 77.25 223 GLY A C 1
ATOM 1637 O O . GLY A 1 223 ? 10.695 8.155 3.359 1.00 77.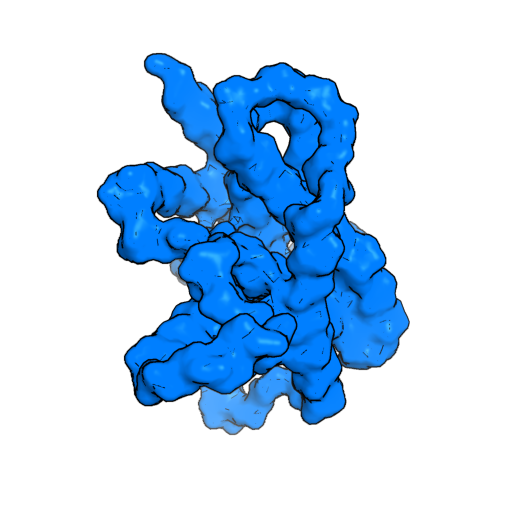25 223 GLY A O 1
ATOM 1638 N N . GLY A 1 224 ? 9.396 9.986 3.403 1.00 82.44 224 GLY A N 1
ATOM 1639 C CA . GLY A 1 224 ? 10.253 10.808 2.541 1.00 82.44 224 GLY A CA 1
ATOM 1640 C C . GLY A 1 224 ? 11.685 10.951 3.076 1.00 82.44 224 GLY A C 1
ATOM 1641 O O . GLY A 1 224 ? 12.615 10.506 2.408 1.00 82.44 224 GLY A O 1
ATOM 1642 N N . PRO A 1 225 ? 11.890 11.495 4.291 1.00 87.56 225 PRO A N 1
ATOM 1643 C CA . PRO A 1 225 ? 13.218 11.585 4.898 1.00 87.56 225 PRO A CA 1
ATOM 1644 C C . PRO A 1 225 ? 13.924 10.237 5.068 1.00 87.56 225 PRO A C 1
ATOM 1646 O O . PRO A 1 225 ? 15.137 10.166 4.893 1.00 87.56 225 PRO A O 1
ATOM 1649 N N . LEU A 1 226 ? 13.190 9.153 5.359 1.00 89.00 226 LEU A N 1
ATOM 1650 C CA . LEU A 1 226 ? 13.782 7.814 5.463 1.00 89.00 226 LEU A CA 1
ATOM 1651 C C . LEU A 1 226 ? 14.439 7.356 4.155 1.00 89.00 226 LEU A C 1
ATOM 1653 O O . LEU A 1 226 ? 15.439 6.644 4.213 1.00 89.00 226 LEU A O 1
ATOM 1657 N N . LEU A 1 227 ? 13.946 7.794 2.990 1.00 88.12 227 LEU A N 1
ATOM 1658 C CA . LEU A 1 227 ? 14.564 7.485 1.693 1.00 88.12 227 LEU A CA 1
ATOM 1659 C C . LEU A 1 227 ? 15.979 8.060 1.546 1.00 88.12 227 LEU A C 1
ATOM 1661 O O . LEU A 1 227 ? 16.739 7.563 0.720 1.00 88.12 227 LEU A O 1
ATOM 1665 N N . LEU A 1 228 ? 16.345 9.066 2.346 1.00 89.31 228 LEU A N 1
ATOM 1666 C CA . LEU A 1 228 ? 17.674 9.681 2.318 1.00 89.31 228 LEU A CA 1
ATOM 1667 C C . LEU A 1 228 ? 18.744 8.821 3.005 1.00 89.31 228 LEU A C 1
ATOM 1669 O O . LEU A 1 228 ? 19.928 9.122 2.884 1.00 89.31 228 LEU A O 1
ATOM 1673 N N . ILE A 1 229 ? 18.354 7.760 3.724 1.00 89.50 229 ILE A N 1
ATOM 1674 C CA . ILE A 1 229 ? 19.300 6.859 4.388 1.00 89.50 229 ILE A CA 1
ATOM 1675 C C . ILE A 1 229 ? 19.893 5.903 3.340 1.00 89.50 229 ILE A C 1
ATOM 1677 O O . ILE A 1 229 ? 19.153 5.085 2.777 1.00 89.50 229 ILE A O 1
ATOM 1681 N N . PRO A 1 230 ? 21.215 5.943 3.081 1.00 86.50 230 PRO A N 1
ATOM 1682 C CA . PRO A 1 230 ? 21.838 5.087 2.079 1.00 86.50 230 PRO A CA 1
ATOM 1683 C C . PRO A 1 230 ? 21.596 3.602 2.364 1.00 86.50 230 PRO A C 1
ATOM 1685 O O . PRO A 1 230 ? 21.570 3.181 3.519 1.00 86.50 230 PRO A O 1
ATOM 1688 N N . GLN A 1 231 ? 21.455 2.803 1.303 1.00 85.25 231 GLN A N 1
ATOM 1689 C CA . GLN A 1 231 ? 21.324 1.334 1.319 1.00 85.25 231 GLN A CA 1
ATOM 1690 C C . GLN A 1 231 ? 20.038 0.764 1.949 1.00 85.25 231 GLN A C 1
ATOM 1692 O O . GLN A 1 231 ? 19.549 -0.260 1.482 1.00 85.25 231 GLN A O 1
ATOM 1697 N N . VAL A 1 232 ? 19.460 1.404 2.971 1.00 90.38 232 VAL A N 1
ATOM 1698 C CA . VAL A 1 232 ? 18.286 0.890 3.708 1.00 90.38 232 VAL A CA 1
ATOM 1699 C C . VAL A 1 232 ? 17.041 1.768 3.584 1.00 90.38 232 VAL A C 1
ATOM 1701 O O . VAL A 1 232 ? 15.946 1.318 3.923 1.00 90.38 232 VAL A O 1
ATOM 1704 N N . GLY A 1 233 ? 17.167 2.995 3.070 1.00 89.75 233 GLY A N 1
ATOM 1705 C CA . GLY A 1 233 ? 16.097 3.992 3.095 1.00 89.75 233 GLY A CA 1
ATOM 1706 C C . GLY A 1 233 ? 14.804 3.560 2.403 1.00 89.75 233 GLY A C 1
ATOM 1707 O O . GLY A 1 233 ? 13.723 3.702 2.972 1.00 89.75 233 GLY A O 1
ATOM 1708 N N . GLY A 1 234 ? 14.898 2.936 1.223 1.00 90.06 234 GLY A N 1
ATOM 1709 C CA . GLY A 1 234 ? 13.733 2.399 0.501 1.00 90.06 234 GLY A CA 1
ATOM 1710 C C . GLY A 1 234 ? 12.967 1.334 1.293 1.00 90.06 234 GLY A C 1
ATOM 1711 O O . GLY A 1 234 ? 11.731 1.350 1.355 1.00 90.06 234 GLY A O 1
ATOM 1712 N N . VAL A 1 235 ? 13.703 0.438 1.958 1.00 91.75 235 VAL A N 1
ATOM 1713 C CA . VAL A 1 235 ? 13.134 -0.614 2.810 1.00 91.75 235 VAL A CA 1
ATOM 1714 C C . VAL A 1 235 ? 12.484 0.007 4.042 1.00 91.75 235 VAL A C 1
ATOM 1716 O O . VAL A 1 235 ? 11.340 -0.321 4.358 1.00 91.75 235 VAL A O 1
ATOM 1719 N N . MET A 1 236 ? 13.169 0.938 4.709 1.00 93.06 236 MET A N 1
ATOM 1720 C CA . MET A 1 236 ? 12.652 1.618 5.896 1.00 93.06 236 MET A CA 1
ATOM 1721 C C . MET A 1 236 ? 11.388 2.425 5.597 1.00 93.06 236 MET A C 1
ATOM 1723 O O . MET A 1 236 ? 10.408 2.284 6.323 1.00 93.06 236 MET A O 1
ATOM 1727 N N . ALA A 1 237 ? 11.369 3.210 4.516 1.00 92.25 237 ALA A N 1
ATOM 1728 C CA . ALA A 1 237 ? 10.208 4.008 4.121 1.00 92.25 237 ALA A CA 1
ATOM 1729 C C . ALA A 1 237 ? 8.980 3.128 3.832 1.00 92.25 237 ALA A C 1
ATOM 1731 O O . ALA A 1 237 ? 7.887 3.389 4.337 1.00 92.25 237 ALA A O 1
ATOM 1732 N N . SER A 1 238 ? 9.173 2.034 3.087 1.00 92.56 238 SER A N 1
ATOM 1733 C CA . SER A 1 238 ? 8.108 1.062 2.797 1.00 92.56 238 SER A CA 1
ATOM 1734 C C . SER A 1 238 ? 7.604 0.371 4.065 1.00 92.56 238 SER A C 1
ATOM 1736 O O . SER A 1 238 ? 6.401 0.195 4.250 1.00 92.56 238 SER A O 1
ATOM 1738 N N . SER A 1 239 ? 8.519 0.022 4.971 1.00 95.25 239 SER A N 1
ATOM 1739 C CA . SER A 1 239 ? 8.198 -0.676 6.221 1.00 95.25 239 SER A CA 1
ATOM 1740 C C . SER A 1 239 ? 7.484 0.225 7.220 1.00 95.25 239 SER A C 1
ATOM 1742 O O . SER A 1 239 ? 6.519 -0.207 7.849 1.00 95.25 239 SER A O 1
ATOM 1744 N N . TRP A 1 240 ? 7.907 1.487 7.317 1.00 94.19 240 TRP A N 1
ATOM 1745 C CA . TRP A 1 240 ? 7.204 2.531 8.052 1.00 94.19 240 TRP A CA 1
ATOM 1746 C C . TRP A 1 240 ? 5.769 2.667 7.548 1.00 94.19 240 TRP A C 1
ATOM 1748 O O . TRP A 1 240 ? 4.825 2.573 8.333 1.00 94.19 240 TRP A O 1
ATOM 1758 N N . TYR A 1 241 ? 5.595 2.810 6.231 1.00 91.81 241 TYR A N 1
ATOM 1759 C CA . TYR A 1 241 ? 4.276 2.967 5.624 1.00 91.81 241 TYR A CA 1
ATOM 1760 C C . TYR A 1 241 ? 3.385 1.739 5.861 1.00 91.81 241 TYR A C 1
ATOM 1762 O O . TYR A 1 241 ? 2.243 1.876 6.298 1.00 91.81 241 TYR A O 1
ATOM 1770 N N . MET A 1 242 ? 3.938 0.533 5.720 1.00 95.25 242 MET A N 1
ATOM 1771 C CA . MET A 1 242 ? 3.279 -0.716 6.113 1.00 95.25 242 MET A CA 1
ATOM 1772 C C . MET A 1 242 ? 2.862 -0.721 7.595 1.00 95.25 242 MET A C 1
ATOM 1774 O O . MET A 1 242 ? 1.738 -1.100 7.920 1.00 95.25 242 MET A O 1
ATOM 1778 N N . GLY A 1 243 ? 3.726 -0.236 8.491 1.00 93.81 243 GLY A N 1
ATOM 1779 C CA . GLY A 1 243 ? 3.413 -0.055 9.910 1.00 93.81 243 GLY A CA 1
ATOM 1780 C C . GLY A 1 243 ? 2.217 0.874 10.125 1.00 93.81 243 GLY A C 1
ATOM 1781 O O . GLY A 1 243 ? 1.296 0.547 10.874 1.00 93.81 243 GLY A O 1
ATOM 1782 N N . THR A 1 244 ? 2.148 1.990 9.395 1.00 90.88 244 THR A N 1
ATOM 1783 C CA . THR A 1 244 ? 0.987 2.890 9.489 1.00 90.88 244 THR A CA 1
ATOM 1784 C C . THR A 1 244 ? -0.322 2.208 9.076 1.00 90.88 244 THR A C 1
ATOM 1786 O O . THR A 1 244 ? -1.365 2.515 9.655 1.00 90.88 244 THR A O 1
ATOM 1789 N N . PHE A 1 245 ? -0.296 1.216 8.177 1.00 91.31 245 PHE A N 1
ATOM 1790 C CA . PHE A 1 245 ? -1.484 0.413 7.866 1.00 91.31 245 PHE A CA 1
ATOM 1791 C C . PHE A 1 245 ? -1.906 -0.498 9.012 1.00 91.31 245 PHE A C 1
ATOM 1793 O O . PHE A 1 245 ? -3.104 -0.630 9.259 1.00 91.31 245 PHE A O 1
ATOM 1800 N N . VAL A 1 246 ? -0.955 -1.080 9.748 1.00 92.38 246 VAL A N 1
ATOM 1801 C CA . VAL A 1 246 ? -1.251 -1.827 10.982 1.00 92.38 246 VAL A CA 1
ATOM 1802 C C . VAL A 1 246 ? -1.957 -0.910 11.988 1.00 92.38 246 VAL A C 1
ATOM 1804 O O . VAL A 1 246 ? -2.959 -1.306 12.591 1.00 92.38 246 VAL A O 1
ATOM 1807 N N . SER A 1 247 ? -1.506 0.345 12.109 1.00 88.12 247 SER A N 1
ATOM 1808 C CA . SER A 1 247 ? -2.092 1.341 13.020 1.00 88.12 247 SER A CA 1
ATOM 1809 C C . SER A 1 247 ? -3.551 1.709 12.691 1.00 88.12 247 SER A C 1
ATOM 1811 O O . SER A 1 247 ? -4.308 2.101 13.583 1.00 88.12 247 SER A O 1
ATOM 1813 N N . MET A 1 248 ? -3.984 1.521 11.438 1.00 85.12 248 MET A N 1
ATOM 1814 C CA . MET A 1 248 ? -5.372 1.757 11.016 1.00 85.12 248 MET A CA 1
ATOM 1815 C C . MET A 1 248 ? -6.360 0.705 11.540 1.00 85.12 248 MET A C 1
ATOM 1817 O O . MET A 1 248 ? -7.572 0.888 11.398 1.00 85.12 248 MET A O 1
ATOM 1821 N N . THR A 1 249 ? -5.870 -0.384 12.142 1.00 84.56 249 THR A N 1
ATOM 1822 C CA . THR A 1 249 ? -6.728 -1.385 12.786 1.00 84.56 249 THR A CA 1
ATOM 1823 C C . THR A 1 249 ? -7.609 -0.720 13.848 1.00 84.56 249 THR A C 1
ATOM 1825 O O . THR A 1 249 ? -7.144 0.116 14.621 1.00 84.56 249 THR A O 1
ATOM 1828 N N . ALA A 1 250 ? -8.892 -1.073 13.903 1.00 80.50 250 ALA A N 1
ATOM 1829 C CA . ALA A 1 250 ? -9.832 -0.541 14.882 1.00 80.50 250 ALA A CA 1
ATOM 1830 C C . ALA A 1 250 ? -9.360 -0.852 16.312 1.00 80.50 250 ALA A C 1
ATOM 1832 O O . ALA A 1 250 ? -8.830 -1.933 16.582 1.00 80.50 250 ALA A O 1
ATOM 1833 N N . LEU A 1 251 ? -9.547 0.091 17.240 1.00 75.94 251 LEU A N 1
ATOM 1834 C CA . LEU A 1 251 ? -9.080 -0.040 18.628 1.00 75.94 251 LEU A CA 1
ATOM 1835 C C . LEU A 1 251 ? -9.669 -1.276 19.325 1.00 75.94 251 LEU A C 1
ATOM 1837 O O . LEU A 1 251 ? -8.945 -2.001 19.997 1.00 75.94 251 LEU A O 1
ATOM 1841 N N . GLU A 1 252 ? -10.937 -1.589 19.062 1.00 74.62 252 GLU A N 1
ATOM 1842 C CA . GLU A 1 252 ? -11.631 -2.784 19.573 1.00 74.62 252 GLU A CA 1
ATOM 1843 C C . GLU A 1 252 ? -10.962 -4.107 19.160 1.00 74.62 252 GLU A C 1
ATOM 1845 O O . GLU A 1 252 ? -11.045 -5.112 19.865 1.00 74.62 252 GLU A O 1
ATOM 1850 N N . LEU A 1 253 ? -10.281 -4.113 18.009 1.00 68.62 253 LEU A N 1
ATOM 1851 C CA . LEU A 1 253 ? -9.583 -5.278 17.465 1.00 68.62 253 LEU A CA 1
ATOM 1852 C C . LEU A 1 253 ? -8.102 -5.325 17.853 1.00 68.62 253 LEU A C 1
ATOM 1854 O O . LEU A 1 253 ? -7.463 -6.346 17.622 1.00 68.62 253 LEU A O 1
ATOM 1858 N N . SER A 1 254 ? -7.556 -4.227 18.387 1.00 68.88 254 SER A N 1
ATOM 1859 C CA . SER A 1 254 ? -6.109 -4.012 18.530 1.00 68.88 254 SER A CA 1
ATOM 1860 C C . SER A 1 254 ? -5.669 -3.542 19.918 1.00 68.88 254 SER A C 1
ATOM 1862 O O . SER A 1 254 ? -4.527 -3.116 20.072 1.00 68.88 254 SER A O 1
ATOM 1864 N N . SER A 1 255 ? -6.555 -3.594 20.914 1.00 67.19 255 SER A N 1
ATOM 1865 C CA . SER A 1 255 ? -6.193 -3.447 22.326 1.00 67.19 255 SER A CA 1
ATOM 1866 C C . SER A 1 255 ? -5.649 -4.782 22.846 1.00 67.19 255 SER A C 1
ATOM 1868 O O . SER A 1 255 ? -6.334 -5.791 22.645 1.00 67.19 255 SER A O 1
ATOM 1870 N N . PRO A 1 256 ? -4.472 -4.829 23.505 1.00 78.50 256 PRO A N 1
ATOM 1871 C CA . PRO A 1 256 ? -3.619 -3.717 23.978 1.00 78.50 256 PRO A CA 1
ATOM 1872 C C . PRO A 1 256 ? -2.562 -3.230 22.960 1.00 78.50 256 PRO A C 1
ATOM 1874 O O . PRO A 1 256 ? -2.333 -3.877 21.947 1.00 78.50 256 PRO A O 1
ATOM 1877 N N . LEU A 1 257 ? -1.833 -2.138 23.259 1.00 80.94 257 LEU A N 1
ATOM 1878 C CA . LEU A 1 257 ? -0.746 -1.574 22.418 1.00 80.94 257 LEU A CA 1
ATOM 1879 C C . LEU A 1 257 ? 0.275 -2.625 21.937 1.00 80.94 257 LEU A C 1
ATOM 1881 O O . LEU A 1 257 ? 0.741 -2.566 20.796 1.00 80.94 257 LEU A O 1
ATOM 1885 N N . MET A 1 258 ? 0.553 -3.627 22.773 1.00 83.50 258 MET A N 1
ATOM 1886 C CA . MET A 1 258 ? 1.394 -4.777 22.431 1.00 83.50 258 MET A CA 1
ATOM 1887 C C . MET A 1 258 ? 0.934 -5.512 21.170 1.00 83.50 258 MET A C 1
ATOM 1889 O O . MET A 1 258 ? 1.774 -5.948 20.389 1.00 83.50 258 MET A O 1
ATOM 1893 N N . PHE A 1 259 ? -0.374 -5.600 20.917 1.00 89.31 259 PHE A N 1
ATOM 1894 C CA . PHE A 1 259 ? -0.916 -6.190 19.696 1.00 89.31 259 PHE A CA 1
ATOM 1895 C C . PHE A 1 259 ? -0.364 -5.498 18.445 1.00 89.31 259 PHE A C 1
ATOM 1897 O O . PHE A 1 259 ? 0.096 -6.153 17.513 1.00 89.31 259 PHE A O 1
ATOM 1904 N N . ARG A 1 260 ? -0.382 -4.160 18.425 1.00 88.44 260 ARG A N 1
ATOM 1905 C CA . ARG A 1 260 ? 0.060 -3.367 17.268 1.00 88.44 260 ARG A CA 1
ATOM 1906 C C . ARG A 1 260 ? 1.565 -3.432 17.086 1.00 88.44 260 ARG A C 1
ATOM 1908 O O . ARG A 1 260 ? 2.022 -3.539 15.953 1.00 88.44 260 ARG A O 1
ATOM 1915 N N . LEU A 1 261 ? 2.315 -3.414 18.189 1.00 91.88 261 LEU A N 1
ATOM 1916 C CA . LEU A 1 261 ? 3.762 -3.602 18.162 1.00 91.88 261 LEU A CA 1
ATOM 1917 C C . LEU A 1 261 ? 4.114 -4.963 17.547 1.00 91.88 261 LEU A C 1
ATOM 1919 O O . LEU A 1 261 ? 4.896 -5.024 16.603 1.00 91.88 261 LEU A O 1
ATOM 1923 N N . LEU A 1 262 ? 3.485 -6.041 18.027 1.00 94.12 262 LEU A N 1
ATOM 1924 C CA . LEU A 1 262 ? 3.695 -7.393 17.506 1.00 94.12 262 LEU A CA 1
ATOM 1925 C C . LEU A 1 262 ? 3.280 -7.506 16.035 1.00 94.12 262 LEU A C 1
ATOM 1927 O O . LEU A 1 262 ? 4.012 -8.090 15.242 1.00 94.12 262 LEU A O 1
ATOM 1931 N N . ALA A 1 263 ? 2.148 -6.915 15.642 1.00 94.44 263 ALA A N 1
ATOM 1932 C CA . ALA A 1 263 ? 1.698 -6.922 14.250 1.00 94.44 263 ALA A CA 1
ATOM 1933 C C . ALA A 1 263 ? 2.631 -6.114 13.331 1.00 94.44 263 ALA A C 1
ATOM 1935 O O . ALA A 1 263 ? 2.862 -6.521 12.192 1.00 94.44 263 ALA A O 1
ATOM 1936 N N . GLY A 1 264 ? 3.208 -5.014 13.827 1.00 95.56 264 GLY A N 1
ATOM 1937 C CA . GLY A 1 264 ? 4.238 -4.244 13.130 1.00 95.56 264 GLY A CA 1
ATOM 1938 C C . GLY A 1 264 ? 5.555 -5.012 12.991 1.00 95.56 264 GLY A C 1
ATOM 1939 O O . GLY A 1 264 ? 6.129 -5.035 11.910 1.00 95.56 264 GLY A O 1
ATOM 1940 N N . LEU A 1 265 ? 6.002 -5.718 14.035 1.00 96.69 265 LEU A N 1
ATOM 1941 C CA . LEU A 1 265 ? 7.189 -6.586 13.972 1.00 96.69 265 LEU A CA 1
ATOM 1942 C C . LEU A 1 265 ? 6.987 -7.796 13.046 1.00 96.69 265 LEU A C 1
ATOM 1944 O O . LEU A 1 265 ? 7.921 -8.224 12.375 1.00 96.69 265 LEU A O 1
ATOM 1948 N N . MET A 1 266 ? 5.768 -8.335 12.988 1.00 96.75 266 MET A N 1
ATOM 1949 C CA . MET A 1 266 ? 5.413 -9.470 12.133 1.00 96.75 266 MET A CA 1
ATOM 1950 C C . MET A 1 266 ? 5.277 -9.074 10.653 1.00 96.75 266 MET A C 1
ATOM 1952 O O . MET A 1 266 ? 5.491 -9.902 9.770 1.00 96.75 266 MET A O 1
ATOM 1956 N N . ALA A 1 267 ? 4.938 -7.819 10.348 1.00 97.12 267 ALA A N 1
ATOM 1957 C CA . ALA A 1 267 ? 4.662 -7.394 8.977 1.00 97.12 267 ALA A CA 1
ATOM 1958 C C . ALA A 1 267 ? 5.865 -7.561 8.016 1.00 97.12 267 ALA A C 1
ATOM 1960 O O . ALA A 1 267 ? 5.653 -8.090 6.926 1.00 97.12 267 ALA A O 1
ATOM 1961 N N . PRO A 1 268 ? 7.124 -7.233 8.383 1.00 96.62 268 PRO A N 1
ATOM 1962 C CA . PRO A 1 268 ? 8.293 -7.519 7.543 1.00 96.62 268 PRO A CA 1
ATOM 1963 C C . PRO A 1 268 ? 8.542 -9.000 7.266 1.00 96.62 268 PRO A C 1
ATOM 1965 O O . PRO A 1 268 ? 8.949 -9.334 6.158 1.00 96.62 268 PRO A O 1
ATOM 1968 N N . TRP A 1 269 ? 8.262 -9.891 8.223 1.00 95.44 269 TRP A N 1
ATOM 1969 C CA . TRP A 1 269 ? 8.348 -11.339 7.995 1.00 95.44 269 TRP A CA 1
ATOM 1970 C C . TRP A 1 269 ? 7.365 -11.785 6.917 1.00 95.44 269 TRP A C 1
ATOM 1972 O O . TRP A 1 269 ? 7.737 -12.486 5.978 1.00 95.44 269 TRP A O 1
ATOM 1982 N N . VAL A 1 270 ? 6.117 -11.325 7.022 1.00 96.38 270 VAL A N 1
ATOM 1983 C CA . VAL A 1 270 ? 5.083 -11.609 6.022 1.00 96.38 270 VAL A CA 1
ATOM 1984 C C . VAL A 1 270 ? 5.465 -11.013 4.666 1.00 96.38 270 VAL A C 1
ATOM 1986 O O . VAL A 1 270 ? 5.379 -11.698 3.651 1.00 96.38 270 VAL A O 1
ATOM 1989 N N . LEU A 1 271 ? 5.928 -9.760 4.639 1.00 95.50 271 LEU A N 1
ATOM 1990 C CA . LEU A 1 271 ? 6.345 -9.088 3.409 1.00 95.50 271 LEU A CA 1
ATOM 1991 C C . LEU A 1 271 ? 7.501 -9.821 2.722 1.00 95.50 271 LEU A C 1
ATOM 1993 O O . LEU A 1 271 ? 7.480 -9.963 1.506 1.00 95.50 271 LEU A O 1
ATOM 1997 N N . MET A 1 272 ? 8.486 -10.302 3.484 1.00 93.19 272 MET A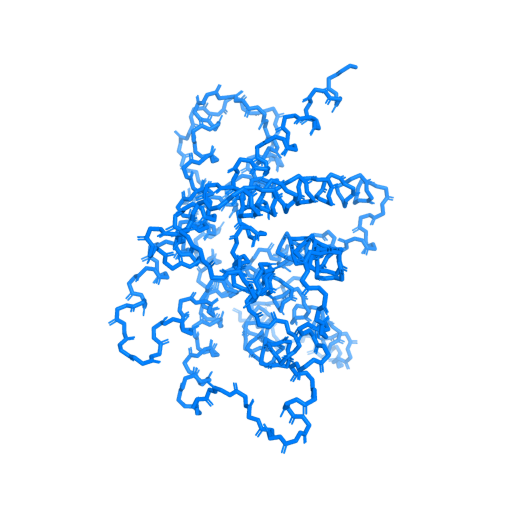 N 1
ATOM 1998 C CA . MET A 1 272 ? 9.629 -11.046 2.954 1.00 93.19 272 MET A CA 1
ATOM 1999 C C . MET A 1 272 ? 9.189 -12.319 2.217 1.00 93.19 272 MET A C 1
ATOM 2001 O O . MET A 1 272 ? 9.712 -12.612 1.148 1.00 93.19 272 MET A O 1
ATOM 2005 N N . LEU A 1 273 ? 8.196 -13.038 2.750 1.00 92.19 273 LEU A N 1
ATOM 2006 C CA . LEU A 1 273 ? 7.636 -14.223 2.096 1.00 92.19 273 LEU A CA 1
ATOM 2007 C C . LEU A 1 273 ? 6.821 -13.862 0.849 1.00 92.19 273 LEU A C 1
ATOM 2009 O O . LEU A 1 273 ? 6.943 -14.519 -0.180 1.00 92.19 273 LEU A O 1
ATOM 2013 N N . LEU A 1 274 ? 5.997 -12.813 0.926 1.00 93.62 274 LEU A N 1
ATOM 2014 C CA . LEU A 1 274 ? 5.146 -12.404 -0.194 1.00 93.62 274 LEU A CA 1
ATOM 2015 C C . LEU A 1 274 ? 5.927 -11.752 -1.339 1.00 93.62 274 LEU A C 1
ATOM 2017 O O . LEU A 1 274 ? 5.480 -11.813 -2.479 1.00 93.62 274 LEU A O 1
ATOM 2021 N N . ARG A 1 275 ? 7.079 -11.137 -1.055 1.00 90.88 275 ARG A N 1
ATOM 2022 C CA . ARG A 1 275 ? 7.940 -10.536 -2.078 1.00 90.88 275 ARG A CA 1
ATOM 2023 C C . ARG A 1 275 ? 8.497 -11.548 -3.065 1.00 90.88 275 ARG A C 1
ATOM 2025 O O . ARG A 1 275 ? 8.783 -11.157 -4.180 1.00 90.88 275 ARG A O 1
ATOM 2032 N N . ILE A 1 276 ? 8.611 -12.822 -2.694 1.00 88.62 276 ILE A N 1
ATOM 2033 C CA . ILE A 1 276 ? 9.110 -13.846 -3.617 1.00 88.62 276 ILE A CA 1
ATOM 2034 C C . ILE A 1 276 ? 8.230 -13.906 -4.882 1.00 88.62 276 ILE A C 1
ATOM 2036 O O . ILE A 1 276 ? 8.738 -13.625 -5.957 1.00 88.62 276 ILE A O 1
ATOM 2040 N N . PRO A 1 277 ? 6.920 -14.208 -4.796 1.00 88.88 277 PRO A N 1
ATOM 2041 C CA . PRO A 1 277 ? 6.061 -14.269 -5.981 1.00 88.88 277 PRO A CA 1
ATOM 2042 C C . PRO A 1 277 ? 5.494 -12.920 -6.443 1.00 88.88 277 PRO A C 1
ATOM 2044 O O . PRO A 1 277 ? 4.949 -12.852 -7.541 1.00 88.88 277 PRO A O 1
ATOM 2047 N N . PHE A 1 278 ? 5.520 -11.880 -5.604 1.00 91.50 278 PHE A N 1
ATOM 2048 C CA . PHE A 1 278 ? 4.713 -10.674 -5.824 1.00 91.50 278 PHE A CA 1
ATOM 2049 C C . PHE A 1 278 ? 5.479 -9.355 -5.699 1.00 91.50 278 PHE A C 1
ATOM 2051 O O . PHE A 1 278 ? 4.843 -8.319 -5.467 1.00 91.50 278 PHE A O 1
ATOM 2058 N N . ASP A 1 279 ? 6.813 -9.361 -5.788 1.00 88.81 279 ASP A N 1
ATOM 2059 C CA . ASP A 1 279 ? 7.553 -8.096 -5.778 1.00 88.81 279 ASP A CA 1
ATOM 2060 C C . ASP A 1 279 ? 7.048 -7.164 -6.887 1.00 88.81 279 ASP A C 1
ATOM 2062 O O . ASP A 1 279 ? 6.569 -7.606 -7.927 1.00 88.81 279 ASP A O 1
ATOM 2066 N N . GLY A 1 280 ? 7.056 -5.867 -6.591 1.00 87.25 280 GLY A N 1
ATOM 2067 C CA . GLY A 1 280 ? 6.565 -4.842 -7.507 1.00 87.25 280 GLY A CA 1
ATOM 2068 C C . GLY A 1 280 ? 5.045 -4.762 -7.702 1.00 87.25 280 GLY A C 1
ATOM 2069 O O . GLY A 1 280 ? 4.587 -3.781 -8.282 1.00 87.25 280 GLY A O 1
ATOM 2070 N N . LEU A 1 281 ? 4.223 -5.670 -7.149 1.00 92.19 281 LEU A N 1
ATOM 2071 C CA . LEU A 1 281 ? 2.760 -5.514 -7.176 1.00 92.19 281 LEU A CA 1
ATOM 2072 C C . LEU A 1 281 ? 2.264 -4.432 -6.200 1.00 92.19 281 LEU A C 1
ATOM 2074 O O . LEU A 1 281 ? 2.531 -4.447 -4.992 1.00 92.19 281 LEU A O 1
ATOM 2078 N N . GLY A 1 282 ? 1.451 -3.505 -6.711 1.00 94.00 282 GLY A N 1
ATOM 2079 C CA . GLY A 1 282 ? 0.845 -2.440 -5.920 1.00 94.00 282 GLY A CA 1
ATOM 2080 C C . GLY A 1 282 ? -0.114 -2.994 -4.869 1.00 94.00 282 GLY A C 1
ATOM 2081 O O . GLY A 1 282 ? -0.884 -3.903 -5.151 1.00 94.00 282 GLY A O 1
ATOM 2082 N N . GLY A 1 283 ? -0.077 -2.455 -3.647 1.00 95.25 283 GLY A N 1
ATOM 2083 C CA . GLY A 1 283 ? -0.897 -2.918 -2.517 1.00 95.25 283 GLY A CA 1
ATOM 2084 C C . GLY A 1 283 ? -0.268 -4.013 -1.644 1.00 95.25 283 GLY A C 1
ATOM 2085 O O . GLY A 1 283 ? -0.776 -4.277 -0.551 1.00 95.25 283 GLY A O 1
ATOM 2086 N N . LEU A 1 284 ? 0.876 -4.583 -2.047 1.00 96.19 284 LEU A N 1
ATOM 2087 C CA . LEU A 1 284 ? 1.585 -5.640 -1.311 1.00 96.19 284 LEU A CA 1
ATOM 2088 C C . LEU A 1 284 ? 1.849 -5.288 0.166 1.00 96.19 284 LEU A C 1
ATOM 2090 O O . LEU A 1 284 ? 1.616 -6.105 1.055 1.00 96.19 284 LEU A O 1
ATOM 2094 N N . LEU A 1 285 ? 2.263 -4.048 0.446 1.00 95.69 285 LEU A N 1
ATOM 2095 C CA . LEU A 1 285 ? 2.489 -3.561 1.814 1.00 95.69 285 LEU A CA 1
ATOM 2096 C C . LEU A 1 285 ? 1.218 -3.628 2.677 1.00 95.69 285 LEU A C 1
ATOM 2098 O O . LEU A 1 285 ? 1.276 -3.968 3.856 1.00 95.69 285 LEU A O 1
ATOM 2102 N N . GLY A 1 286 ? 0.054 -3.320 2.099 1.00 96.19 286 GLY A N 1
ATOM 2103 C CA . GLY A 1 286 ? -1.212 -3.416 2.820 1.00 96.19 286 GLY A CA 1
ATOM 2104 C C . GLY A 1 286 ? -1.668 -4.855 3.022 1.00 96.19 286 GLY A C 1
ATOM 2105 O O . GLY A 1 286 ? -2.172 -5.170 4.097 1.00 96.19 286 GLY A O 1
ATOM 2106 N N . LEU A 1 287 ? -1.426 -5.744 2.051 1.00 97.56 287 LEU A N 1
ATOM 2107 C CA . LEU A 1 287 ? -1.660 -7.178 2.237 1.00 97.56 287 LEU A CA 1
ATOM 2108 C C . LEU A 1 287 ? -0.800 -7.740 3.378 1.00 97.56 287 LEU A C 1
ATOM 2110 O O . LEU A 1 287 ? -1.326 -8.428 4.252 1.00 97.56 287 LEU A O 1
ATOM 2114 N N . ALA A 1 288 ? 0.493 -7.408 3.407 1.00 97.56 288 ALA A N 1
ATOM 2115 C CA . ALA A 1 288 ? 1.401 -7.842 4.465 1.00 97.56 288 ALA A CA 1
ATOM 2116 C C . ALA A 1 288 ? 0.947 -7.348 5.850 1.00 97.56 288 ALA A C 1
ATOM 2118 O O . ALA A 1 288 ? 0.891 -8.135 6.795 1.00 97.56 288 ALA A O 1
ATOM 2119 N N . ALA A 1 289 ? 0.538 -6.077 5.956 1.00 96.75 289 ALA A N 1
ATOM 2120 C CA . ALA A 1 289 ? -0.030 -5.522 7.185 1.00 96.75 289 ALA A CA 1
ATOM 2121 C C . ALA A 1 289 ? -1.346 -6.207 7.601 1.00 96.75 289 ALA A C 1
ATOM 2123 O O . ALA A 1 289 ? -1.555 -6.480 8.780 1.00 96.75 289 ALA A O 1
ATOM 2124 N N . LEU A 1 290 ? -2.237 -6.511 6.652 1.00 96.81 290 LEU A N 1
ATOM 2125 C CA . LEU A 1 290 ? -3.496 -7.200 6.947 1.00 96.81 290 LEU A CA 1
ATOM 2126 C C . LEU A 1 290 ? -3.245 -8.605 7.499 1.00 96.81 290 LEU A C 1
ATOM 2128 O O . LEU A 1 290 ? -3.799 -8.982 8.534 1.00 96.81 290 LEU A O 1
ATOM 2132 N N . LEU A 1 291 ? -2.392 -9.372 6.822 1.00 97.50 291 LEU A N 1
ATOM 2133 C CA . LEU A 1 291 ? -2.048 -10.726 7.238 1.00 97.50 291 LEU A CA 1
ATOM 2134 C C . LEU A 1 291 ? -1.316 -10.731 8.582 1.00 97.50 291 LEU A C 1
ATOM 2136 O O . LEU A 1 291 ? -1.615 -11.585 9.413 1.00 97.50 291 LEU A O 1
ATOM 2140 N N . SER A 1 292 ? -0.433 -9.762 8.848 1.00 97.19 292 SER A N 1
ATOM 2141 C CA . SER A 1 292 ? 0.247 -9.671 10.145 1.00 97.19 292 SER A CA 1
ATOM 2142 C C . SER A 1 292 ? -0.735 -9.415 11.294 1.00 97.19 292 SER A C 1
ATOM 2144 O O . SER A 1 292 ? -0.665 -10.091 12.323 1.00 97.19 292 SER A O 1
ATOM 2146 N N . VAL A 1 293 ? -1.717 -8.526 11.097 1.00 94.50 293 VAL A N 1
ATOM 2147 C CA . VAL A 1 293 ? -2.812 -8.289 12.053 1.00 94.50 293 VAL A CA 1
ATOM 2148 C C . VAL A 1 293 ? -3.629 -9.568 12.268 1.00 94.50 293 VAL A C 1
ATOM 2150 O O . VAL A 1 293 ? -3.930 -9.922 13.409 1.00 94.50 293 VAL A O 1
ATOM 2153 N N . CYS A 1 294 ? -3.969 -10.297 11.200 1.00 94.19 294 CYS A N 1
ATOM 2154 C CA . CYS A 1 294 ? -4.696 -11.564 11.304 1.00 94.19 294 CYS A CA 1
ATOM 2155 C C . CYS A 1 294 ? -3.908 -12.638 12.073 1.00 94.19 294 CYS A C 1
ATOM 2157 O O . CYS A 1 294 ? -4.486 -13.311 12.929 1.00 94.19 294 CYS A O 1
ATOM 2159 N N . VAL A 1 295 ? -2.606 -12.776 11.803 1.00 94.44 295 VAL A N 1
ATOM 2160 C CA . VAL A 1 295 ? -1.718 -13.736 12.479 1.00 94.44 295 VAL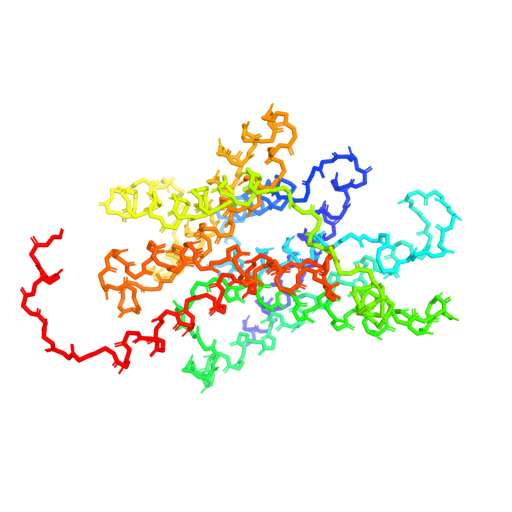 A CA 1
ATOM 2161 C C . VAL A 1 295 ? -1.640 -13.431 13.969 1.00 94.44 295 VAL A C 1
ATOM 2163 O O . VAL A 1 295 ? -1.946 -14.303 14.782 1.00 94.44 295 VAL A O 1
ATOM 2166 N N . VAL A 1 296 ? -1.322 -12.188 14.345 1.00 93.38 296 VAL A N 1
ATOM 2167 C CA . VAL A 1 296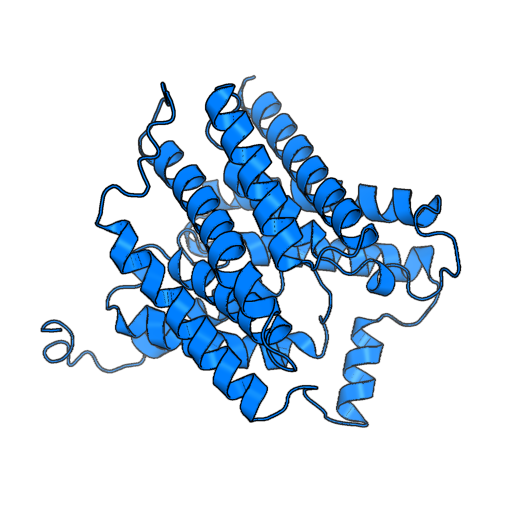 ? -1.208 -11.803 15.761 1.00 93.38 296 VAL A CA 1
ATOM 2168 C C . VAL A 1 296 ? -2.543 -11.967 16.482 1.00 93.38 296 VAL A C 1
ATOM 2170 O O . VAL A 1 296 ? -2.576 -12.492 17.592 1.00 93.38 296 VAL A O 1
ATOM 2173 N N . ARG A 1 297 ? -3.666 -11.632 15.834 1.00 89.00 297 ARG A N 1
ATOM 2174 C CA . ARG A 1 297 ? -5.002 -11.838 16.417 1.00 89.00 297 ARG A CA 1
ATOM 2175 C C . ARG A 1 297 ? -5.321 -13.306 16.643 1.00 89.00 297 ARG A C 1
ATOM 2177 O O . ARG A 1 297 ? -5.936 -13.658 17.650 1.00 89.00 297 ARG A O 1
ATOM 2184 N N . ARG A 1 298 ? -4.902 -14.176 15.724 1.00 89.00 298 ARG A N 1
ATOM 2185 C CA . ARG A 1 298 ? -5.071 -15.617 15.895 1.00 89.00 298 ARG A CA 1
ATOM 2186 C C . ARG A 1 298 ? -4.186 -16.143 17.023 1.00 89.00 298 ARG A C 1
ATOM 2188 O O . ARG A 1 298 ? -4.681 -16.916 17.835 1.00 89.00 298 ARG A O 1
ATOM 2195 N N . MET A 1 299 ? -2.938 -15.690 17.119 1.00 87.50 299 MET A N 1
ATOM 2196 C CA . MET A 1 299 ? -2.034 -16.064 18.212 1.00 87.50 299 MET A CA 1
ATOM 2197 C C . MET A 1 299 ? -2.558 -15.609 19.579 1.00 87.50 299 MET A C 1
ATOM 2199 O O . MET A 1 299 ? -2.551 -16.392 20.521 1.00 87.50 299 MET A O 1
ATOM 2203 N N . GLU A 1 300 ? -3.091 -14.389 19.679 1.00 80.56 300 GLU A N 1
ATOM 2204 C CA . GLU A 1 300 ? -3.712 -13.876 20.907 1.00 80.56 300 GLU A CA 1
ATOM 2205 C C . GLU A 1 300 ? -4.893 -14.753 21.349 1.00 80.56 300 GLU A C 1
ATOM 2207 O O . GLU A 1 300 ? -5.025 -15.066 22.529 1.00 80.56 300 GLU A O 1
ATOM 2212 N N . SER A 1 301 ? -5.718 -15.218 20.402 1.00 76.06 301 SER A N 1
ATOM 2213 C CA . SER A 1 301 ? -6.837 -16.121 20.711 1.00 76.06 301 SER A CA 1
ATOM 2214 C C . SER A 1 301 ? -6.403 -17.495 21.237 1.00 76.06 301 SER A C 1
ATOM 2216 O O . SER A 1 301 ? -7.214 -18.192 21.842 1.00 76.06 301 SER A O 1
ATOM 2218 N N . LEU A 1 302 ? -5.141 -17.874 21.012 1.00 69.00 302 LEU A N 1
ATOM 2219 C CA . LEU A 1 302 ? -4.537 -19.112 21.507 1.00 69.00 302 LEU A CA 1
ATOM 2220 C C . LEU A 1 302 ? -3.787 -18.908 22.833 1.00 69.00 302 LEU A C 1
ATOM 2222 O O . LEU A 1 302 ? -3.408 -19.892 23.466 1.00 69.00 302 LEU A O 1
ATOM 2226 N N . TRP A 1 303 ? -3.573 -17.661 23.270 1.00 62.25 303 TRP A N 1
ATOM 2227 C CA . TRP A 1 303 ? -2.875 -17.379 24.519 1.00 62.25 303 TRP A CA 1
ATOM 2228 C C . TRP A 1 303 ? -3.818 -17.577 25.719 1.00 62.25 303 TRP A C 1
ATOM 2230 O O . TRP A 1 303 ? -4.927 -17.029 25.724 1.00 62.25 303 TRP A O 1
ATOM 2240 N N . PRO A 1 304 ? -3.417 -18.331 26.760 1.00 55.56 304 PRO A N 1
ATOM 2241 C CA . PRO A 1 304 ? -4.254 -18.535 27.937 1.00 55.56 304 PRO A CA 1
ATOM 2242 C C . PRO A 1 304 ? -4.593 -17.194 28.604 1.00 55.56 304 PRO A C 1
ATOM 2244 O O . PRO A 1 304 ? -3.722 -16.353 28.828 1.00 55.56 304 PRO A O 1
ATOM 2247 N N . GLN A 1 305 ? -5.877 -16.991 28.922 1.00 54.84 305 GLN A N 1
ATOM 2248 C CA . GLN A 1 305 ? -6.450 -15.752 29.466 1.00 54.84 305 GLN A CA 1
ATOM 2249 C C . GLN A 1 305 ? -6.019 -15.443 30.918 1.00 54.84 305 GLN A C 1
ATOM 2251 O O . GLN A 1 305 ? -6.852 -15.102 31.753 1.00 54.84 305 GLN A O 1
ATOM 2256 N N . ASN A 1 306 ? -4.725 -15.467 31.245 1.00 47.84 306 ASN A N 1
ATOM 2257 C CA . ASN A 1 306 ? -4.226 -14.855 32.481 1.00 47.84 306 ASN A CA 1
ATOM 2258 C C . ASN A 1 306 ? -4.142 -13.330 32.297 1.00 47.84 306 ASN A C 1
ATOM 2260 O O . ASN A 1 306 ? -3.079 -12.722 32.199 1.00 47.84 306 ASN A O 1
ATOM 2264 N N . ARG A 1 307 ? -5.322 -12.706 32.202 1.00 49.03 307 ARG A N 1
ATOM 2265 C CA . ARG A 1 307 ? -5.549 -11.302 31.822 1.00 49.03 307 ARG A CA 1
ATOM 2266 C C . ARG A 1 307 ? -5.140 -10.256 32.869 1.00 49.03 307 ARG A C 1
ATOM 2268 O O . ARG A 1 307 ? -5.405 -9.084 32.651 1.00 49.03 307 ARG A O 1
ATOM 2275 N N . GLN A 1 308 ? -4.499 -10.601 33.983 1.00 49.59 308 GLN A N 1
ATOM 2276 C CA . GLN A 1 308 ? -4.204 -9.589 35.011 1.00 49.59 308 GLN A CA 1
ATOM 2277 C C . GLN A 1 308 ? -2.903 -8.800 34.795 1.00 49.59 308 GLN A C 1
ATOM 2279 O O . GLN A 1 308 ? -2.780 -7.709 35.344 1.00 49.59 308 GLN A O 1
ATOM 2284 N N . PHE A 1 309 ? -1.957 -9.280 33.979 1.00 46.91 309 PHE A N 1
ATOM 2285 C CA . PHE A 1 309 ? -0.645 -8.623 33.872 1.00 46.91 309 PHE A CA 1
ATOM 2286 C C . PHE A 1 309 ? -0.582 -7.506 32.812 1.00 46.91 309 PHE A C 1
ATOM 2288 O O . PHE A 1 309 ? 0.094 -6.506 33.018 1.00 46.91 309 PHE A O 1
ATOM 2295 N N . PHE A 1 310 ? -1.321 -7.625 31.703 1.00 46.25 310 PHE A N 1
ATOM 2296 C CA . PHE A 1 310 ? -1.193 -6.703 30.560 1.00 46.25 310 PHE A CA 1
ATOM 2297 C C . PHE A 1 310 ? -2.156 -5.507 30.554 1.00 46.25 310 PHE A C 1
ATOM 2299 O O . PHE A 1 310 ? -1.971 -4.606 29.749 1.00 46.25 310 PHE A O 1
ATOM 2306 N N . TYR A 1 311 ? -3.153 -5.458 31.443 1.00 42.78 311 TYR A N 1
ATOM 2307 C CA . TYR A 1 311 ? -4.076 -4.312 31.548 1.00 42.78 311 TYR A CA 1
ATOM 2308 C C . TYR A 1 311 ? -3.575 -3.195 32.487 1.00 42.78 311 TYR A C 1
ATOM 2310 O O . TYR A 1 311 ? -4.312 -2.249 32.750 1.00 42.78 311 TYR A O 1
ATOM 2318 N N . ARG A 1 312 ? -2.348 -3.301 33.024 1.00 40.78 312 ARG A N 1
ATOM 2319 C CA . ARG A 1 312 ? -1.734 -2.288 33.910 1.00 40.78 312 ARG A CA 1
ATOM 2320 C C . ARG A 1 312 ? -0.646 -1.432 33.236 1.00 40.78 312 ARG A C 1
ATOM 2322 O O . ARG A 1 312 ? 0.003 -0.660 33.935 1.00 40.78 312 ARG A O 1
ATOM 2329 N N . LEU A 1 313 ? -0.445 -1.569 31.925 1.00 37.75 313 LEU A N 1
ATOM 2330 C CA . LEU A 1 313 ? 0.498 -0.791 31.106 1.00 37.75 313 LEU A CA 1
ATOM 2331 C C . LEU A 1 313 ? -0.262 -0.074 29.989 1.00 37.75 313 LEU A C 1
ATOM 2333 O O . LEU A 1 313 ? 0.130 1.067 29.670 1.00 37.75 313 LEU A O 1
#

Foldseek 3Di:
DVVVVLLVVLLVLLLVLLLQLLVVVLVVDQLLLSLLVSLQVSLLVCLLVVHRLANSLSSSLSSLQSLFDCCLLAVPDPDPPDDPLNVVLSSQLSNLSSVLVSVLVVVCVVPVVVLVPQAFLSSLVSSLVSLVVSLVVRVVPPHVDPRLLVVLLVCCVVPPDLPDDPVLLVLLLVLLLCLQQVVVVVVPPCVLPPVRVDPDPDPVSSVNSSLSNVLSCQLNVVLVVLCVDPPNSPSSSLSSSLSNSNNSRHCVLQPDSVLSSQLSNQLSVQLSVCCSSQPSRRSSSSVSSRVSSVVSSVVVVVDPPPPPPRVVD

Secondary structure (DSSP, 8-state):
-HHHHHHHHHHHHHHHHHHHHHHHHHTT--HHHHHHHHHHHHHHHHHHHT--TT-HHHHHHHHHHTTS-HHHH-TT--S-TT-HHHHHHHHHHHHHHHHHHHHHHHHHHH-TTTTTTT-TTHHHHHHHHHHHHHHHHHHHHHT-S--HHHHHHHHHHHS---S--HHHHHHHHHHHHHHHHHHHHHHSSGGG--------S-HHHHHHHHHHHHHHHHHHHTHHHHTTSTTTHHHHHHHHHHHHHHHTS-HHHH-SHHHHHHHHHHHHHHHHHHHHHHTT-TTHHHHHHHHHHHHHHHHHHHS---TTSGGG-

Radius of gyration: 19.21 Å; chains: 1; bounding box: 52×46×62 Å